Protein AF-A0A367FS42-F1 (afdb_monomer_lite)

Sequence (221 aa):
MSTSIGPDGSSAALGDHSDARVTAFGRQLIEVHGWLREELARVRAEVGAFLDGAGRTPAGSDGHGGSSAGPDGYGRNPNGFAARGGSSPGARELRAHCSAFCSAVTRHHTGEDGGAFVVLAERFPELRPTLELLKQDHRMVEDILRRLQELLDGLGAGGGADPAAEARRVLGELDGLAAILESHFVYEERRIVDALNALRVPSWDASTPAFLRREPVPPPA

Radius of gyration: 29.56 Å; chains: 1; bounding box: 80×45×119 Å

Organism: NCBI:txid509200

Structure (mmCIF, N/CA/C/O backbone):
data_AF-A0A367FS42-F1
#
_entry.id   AF-A0A367FS42-F1
#
loop_
_atom_site.group_PDB
_atom_site.id
_atom_site.type_symbol
_atom_site.label_atom_id
_atom_site.label_alt_id
_atom_site.label_comp_id
_atom_site.label_asym_id
_atom_site.label_entity_id
_atom_site.label_seq_id
_atom_site.pdbx_PDB_ins_code
_atom_site.Cartn_x
_atom_site.Cartn_y
_atom_site.Cartn_z
_atom_site.occupancy
_atom_site.B_iso_or_equiv
_atom_site.auth_seq_id
_atom_site.auth_comp_id
_atom_site.auth_asym_id
_atom_site.auth_atom_id
_atom_site.pdbx_PDB_model_num
ATOM 1 N N . MET A 1 1 ? -43.156 -33.694 62.176 1.00 41.56 1 MET A N 1
ATOM 2 C CA . MET A 1 1 ? -43.275 -34.525 60.962 1.00 41.56 1 MET A CA 1
ATOM 3 C C . MET A 1 1 ? -43.671 -33.548 59.857 1.00 41.56 1 MET A C 1
ATOM 5 O O . MET A 1 1 ? -44.835 -33.187 59.820 1.00 41.56 1 MET A O 1
ATOM 9 N N . SER A 1 2 ? -42.775 -32.869 59.129 1.00 40.66 2 SER A N 1
ATOM 10 C CA . SER A 1 2 ? -41.426 -33.223 58.619 1.00 40.66 2 SER A CA 1
ATOM 11 C C . SER A 1 2 ? -41.489 -34.294 57.521 1.00 40.66 2 SER A C 1
ATOM 13 O O . SER A 1 2 ? -42.092 -35.327 57.795 1.00 40.66 2 SER A O 1
ATOM 15 N N . THR A 1 3 ? -40.851 -34.163 56.345 1.00 37.88 3 THR A N 1
ATOM 16 C CA . THR A 1 3 ? -40.102 -33.033 55.702 1.00 37.88 3 THR A CA 1
ATOM 17 C C . THR A 1 3 ? -41.017 -32.279 54.697 1.00 37.88 3 THR A C 1
ATOM 19 O O . THR A 1 3 ? -42.222 -32.321 54.922 1.00 37.88 3 THR A O 1
ATOM 22 N N . SER A 1 4 ? -40.652 -31.513 53.648 1.00 43.31 4 SER A N 1
ATOM 23 C CA . SER A 1 4 ? -39.413 -31.034 52.961 1.00 43.31 4 SER A CA 1
ATOM 24 C C . SER A 1 4 ? -39.782 -29.701 52.224 1.00 43.31 4 SER A C 1
ATOM 26 O O . SER A 1 4 ? -40.968 -29.382 52.213 1.00 43.31 4 SER A O 1
ATOM 28 N N . ILE A 1 5 ? -38.981 -28.777 51.654 1.00 45.25 5 ILE A N 1
ATOM 29 C CA . ILE A 1 5 ? -37.656 -28.664 50.978 1.00 45.25 5 ILE A CA 1
ATOM 30 C C . ILE A 1 5 ? -37.531 -29.477 49.668 1.00 45.25 5 ILE A C 1
ATOM 32 O O . ILE A 1 5 ? -37.508 -30.699 49.734 1.00 45.25 5 ILE A O 1
ATOM 36 N N . GLY A 1 6 ? -37.399 -28.896 48.465 1.00 37.88 6 GLY A N 1
ATOM 37 C CA . GLY A 1 6 ? -37.345 -27.481 48.040 1.00 37.88 6 GLY A CA 1
ATOM 38 C C . GLY A 1 6 ? -37.448 -27.346 46.494 1.00 37.88 6 GLY A C 1
ATOM 39 O O . GLY A 1 6 ? -37.663 -28.368 45.843 1.00 37.88 6 GLY A O 1
ATOM 40 N N . PRO A 1 7 ? -37.351 -26.134 45.901 1.00 59.91 7 PRO A N 1
ATOM 41 C CA . PRO A 1 7 ? -37.613 -25.901 44.471 1.00 59.91 7 PRO A CA 1
ATOM 42 C C . PRO A 1 7 ? -36.359 -25.581 43.628 1.00 59.91 7 PRO A C 1
ATOM 44 O O . PRO A 1 7 ? -35.603 -24.688 43.988 1.00 59.91 7 PRO A O 1
ATOM 47 N N . ASP A 1 8 ? -36.215 -26.209 42.455 1.00 38.81 8 ASP A N 1
ATOM 48 C CA . ASP A 1 8 ? -35.209 -25.873 41.428 1.00 38.81 8 ASP A CA 1
ATOM 49 C C . ASP A 1 8 ? -35.696 -26.277 40.020 1.00 38.81 8 ASP A C 1
ATOM 51 O O . ASP A 1 8 ? -36.491 -27.209 39.888 1.00 38.81 8 ASP A O 1
ATOM 55 N N . GLY A 1 9 ? -35.223 -25.596 38.963 1.00 35.28 9 GLY A N 1
ATOM 56 C CA . GLY A 1 9 ? -35.552 -25.955 37.567 1.00 35.28 9 GLY A CA 1
ATOM 57 C C . GLY A 1 9 ? -35.662 -24.802 36.558 1.00 35.28 9 GLY A C 1
ATOM 58 O O . GLY A 1 9 ? -36.594 -24.785 35.756 1.00 35.28 9 GLY A O 1
ATOM 59 N N . SER A 1 10 ? -34.755 -23.819 36.589 1.00 38.84 10 SER A N 1
ATOM 60 C CA . SER A 1 10 ? -34.772 -22.698 35.631 1.00 38.84 10 SER A CA 1
ATOM 61 C C . SER A 1 10 ? -34.041 -23.016 34.320 1.00 38.84 10 SER A C 1
ATOM 63 O O . SER A 1 10 ? -32.969 -23.607 34.342 1.00 38.84 10 SER A O 1
ATOM 65 N N . SER A 1 11 ? -34.626 -22.549 33.211 1.00 41.66 11 SER A N 1
ATOM 66 C CA . SER A 1 11 ? -34.026 -22.211 31.907 1.00 41.66 11 SER A CA 1
ATOM 67 C C . SER A 1 11 ? -32.798 -22.987 31.397 1.00 41.66 11 SER A C 1
ATOM 69 O O . SER A 1 11 ? -31.673 -22.795 31.855 1.00 41.66 11 SER A O 1
ATOM 71 N N . ALA A 1 12 ? -32.988 -23.664 30.264 1.00 38.62 12 ALA A N 1
ATOM 72 C CA . ALA A 1 12 ? -31.960 -23.772 29.232 1.00 38.62 12 ALA A CA 1
ATOM 73 C C . ALA A 1 12 ? -32.594 -23.447 27.871 1.00 38.62 12 ALA A C 1
ATOM 75 O O . ALA A 1 12 ? -33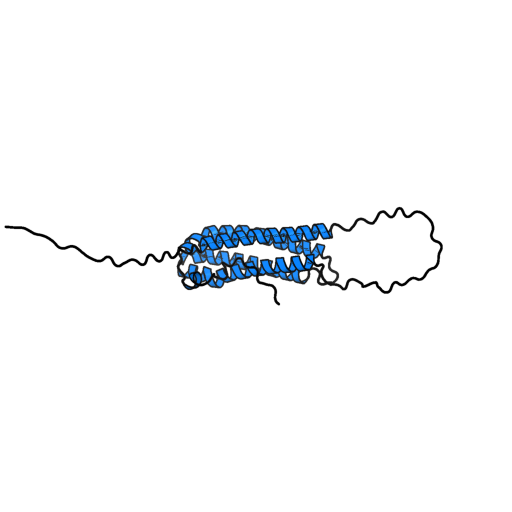.217 -24.301 27.240 1.00 38.62 12 ALA A O 1
ATOM 76 N N . ALA A 1 13 ? -32.470 -22.194 27.426 1.00 40.56 13 ALA A N 1
ATOM 77 C CA . ALA A 1 13 ? -32.737 -21.860 26.030 1.00 40.56 13 ALA A CA 1
ATOM 78 C C . ALA A 1 13 ? -31.727 -22.603 25.142 1.00 40.56 13 ALA A C 1
ATOM 80 O O . ALA A 1 13 ? -30.546 -22.683 25.486 1.00 40.56 13 ALA A O 1
ATOM 81 N N . LEU A 1 14 ? -32.180 -23.133 24.003 1.00 42.62 14 LEU A N 1
ATOM 82 C CA . LEU A 1 14 ? -31.283 -23.711 23.004 1.00 42.62 14 LEU A CA 1
ATOM 83 C C . LEU A 1 14 ? -30.370 -22.599 22.479 1.00 42.62 14 LEU A C 1
ATOM 85 O O . LEU A 1 14 ? -30.823 -21.708 21.764 1.00 42.62 14 LEU A O 1
ATOM 89 N N . GLY A 1 15 ? -29.099 -22.638 22.879 1.00 35.19 15 GLY A N 1
ATOM 90 C CA . GLY A 1 15 ? -28.087 -21.731 22.361 1.00 35.19 15 GLY A CA 1
ATOM 91 C C . GLY A 1 15 ? -27.906 -21.980 20.871 1.00 35.19 15 GLY A C 1
ATOM 92 O O . GLY A 1 15 ? -27.606 -23.105 20.468 1.00 35.19 15 GLY A O 1
ATOM 93 N N . ASP A 1 16 ? -28.085 -20.937 20.063 1.00 39.34 16 ASP A N 1
ATOM 94 C CA . ASP A 1 16 ? -27.718 -20.983 18.655 1.00 39.34 16 ASP A CA 1
ATOM 95 C C . ASP A 1 16 ? -26.192 -21.070 18.547 1.00 39.34 16 ASP A C 1
ATOM 97 O O . ASP A 1 16 ? -25.481 -20.067 18.562 1.00 39.34 16 ASP A O 1
ATOM 101 N N . HIS A 1 17 ? -25.682 -22.297 18.466 1.00 41.97 17 HIS A N 1
ATOM 102 C CA . HIS A 1 17 ? -24.305 -22.576 18.078 1.00 41.97 17 HIS A CA 1
ATOM 103 C C . HIS A 1 17 ? -24.156 -22.489 16.553 1.00 41.97 17 HIS A C 1
ATOM 105 O O . HIS A 1 17 ? -23.607 -23.387 15.911 1.00 41.97 17 HIS A O 1
ATOM 111 N N . SER A 1 18 ? -24.626 -21.381 15.973 1.00 45.66 18 SER A N 1
ATOM 112 C CA . SER A 1 18 ? -24.138 -20.922 14.684 1.00 45.66 18 SER A CA 1
ATOM 113 C C . SER A 1 18 ? -22.652 -20.607 14.864 1.00 45.66 18 SER A C 1
ATOM 115 O O . SER A 1 18 ? -22.263 -19.621 15.490 1.00 45.66 18 SER A O 1
ATOM 117 N N . ASP A 1 19 ? -21.805 -21.524 14.386 1.00 40.91 19 ASP A N 1
ATOM 118 C CA . ASP A 1 19 ? -20.343 -21.474 14.496 1.00 40.91 19 ASP A CA 1
ATOM 119 C C . ASP A 1 19 ? -19.774 -20.398 13.555 1.00 40.91 19 ASP A C 1
ATOM 121 O O . ASP A 1 19 ? -19.110 -20.659 12.545 1.00 40.91 19 ASP A O 1
ATOM 125 N N . ALA A 1 20 ? -20.119 -19.150 13.872 1.00 46.06 20 ALA A N 1
ATOM 126 C CA . ALA A 1 20 ? -19.604 -17.939 13.275 1.00 46.06 20 ALA A CA 1
ATOM 127 C C . ALA A 1 20 ? -18.125 -17.830 13.650 1.00 46.06 20 ALA A C 1
ATOM 129 O O . ALA A 1 20 ? -17.756 -17.181 14.633 1.00 46.06 20 ALA A O 1
ATOM 130 N N . ARG A 1 21 ? -17.292 -18.519 12.857 1.00 51.41 21 ARG A N 1
ATOM 131 C CA . ARG A 1 21 ? -15.828 -18.478 12.910 1.00 51.41 21 ARG A CA 1
ATOM 132 C C . ARG A 1 21 ? -15.400 -17.044 13.165 1.00 51.41 21 ARG A C 1
ATOM 134 O O . ARG A 1 21 ? -15.573 -16.199 12.294 1.00 51.41 21 ARG A O 1
ATOM 141 N N . VAL A 1 22 ? -14.860 -16.782 14.352 1.00 59.31 22 VAL A N 1
ATOM 142 C CA . VAL A 1 22 ? -14.463 -15.432 14.755 1.00 59.31 22 VAL A CA 1
ATOM 143 C C . VAL A 1 22 ? -13.498 -14.873 13.715 1.00 59.31 22 VAL A C 1
ATOM 145 O O . VAL A 1 22 ? -12.360 -15.343 13.607 1.00 59.31 22 VAL A O 1
ATOM 148 N N . THR A 1 23 ? -13.969 -13.895 12.938 1.00 66.69 23 THR A N 1
ATOM 149 C CA . THR A 1 23 ? -13.197 -13.295 11.854 1.00 66.69 23 THR A CA 1
ATOM 150 C C . THR A 1 23 ? -12.023 -12.539 12.455 1.00 66.69 23 THR A C 1
ATOM 152 O O . THR A 1 23 ? -12.147 -11.434 12.978 1.00 66.69 23 THR A O 1
ATOM 155 N N . ALA A 1 24 ? -10.860 -13.183 12.428 1.00 86.62 24 ALA A N 1
ATOM 156 C CA . ALA A 1 24 ? -9.612 -12.620 12.906 1.00 86.62 24 ALA A CA 1
ATOM 157 C C . ALA A 1 24 ? -9.093 -11.614 11.868 1.00 86.62 24 ALA A C 1
ATOM 159 O O . ALA A 1 24 ? -8.183 -11.925 11.098 1.00 86.62 24 ALA A O 1
ATOM 160 N N . PHE A 1 25 ? -9.704 -10.426 11.812 1.00 93.06 25 PHE A N 1
ATOM 161 C CA . PHE A 1 25 ? -9.353 -9.376 10.850 1.00 93.06 25 PHE A CA 1
ATOM 162 C C . PHE A 1 25 ? -7.863 -9.002 10.920 1.00 93.06 25 PHE A C 1
ATOM 164 O O . PHE A 1 25 ? -7.243 -8.772 9.888 1.00 93.06 25 PHE A O 1
ATOM 171 N N . GLY A 1 26 ? -7.246 -9.052 12.107 1.00 93.94 26 GLY A N 1
ATOM 172 C CA . GLY A 1 26 ? -5.804 -8.850 12.269 1.00 93.94 26 GLY A CA 1
ATOM 173 C C . GLY A 1 26 ? -4.948 -9.984 11.684 1.00 93.94 26 GLY A C 1
ATOM 174 O O . GLY A 1 26 ? -3.834 -9.740 11.235 1.00 93.94 26 GLY A O 1
ATOM 175 N N . ARG A 1 27 ? -5.457 -11.222 11.608 1.00 93.94 27 ARG A N 1
ATOM 176 C CA . ARG A 1 27 ? -4.784 -12.295 10.849 1.00 93.94 27 ARG A CA 1
ATOM 177 C C . ARG A 1 27 ? -4.884 -12.052 9.343 1.00 93.94 27 ARG A C 1
ATOM 179 O O . ARG A 1 27 ? -3.901 -12.236 8.637 1.00 93.94 27 ARG A O 1
ATOM 186 N N . GLN A 1 28 ? -6.046 -11.604 8.869 1.00 95.06 28 GLN A N 1
ATOM 187 C CA . GLN A 1 28 ? -6.243 -11.267 7.456 1.00 95.06 28 GLN A CA 1
ATOM 188 C C . GLN A 1 28 ? -5.368 -10.075 7.027 1.00 95.06 28 GLN A C 1
ATOM 190 O O . GLN A 1 28 ? -4.880 -10.075 5.901 1.00 95.06 28 GLN A O 1
ATOM 195 N N . LEU A 1 29 ? -5.106 -9.123 7.931 1.00 97.81 29 LEU A N 1
ATOM 196 C CA . LEU A 1 29 ? -4.141 -8.035 7.736 1.00 97.81 29 LEU A CA 1
ATOM 197 C C . LEU A 1 29 ? -2.720 -8.581 7.495 1.00 97.81 29 LEU A C 1
ATOM 199 O O . LEU A 1 29 ? -2.130 -8.314 6.453 1.00 97.81 29 LEU A O 1
ATOM 203 N N . ILE A 1 30 ? -2.216 -9.444 8.390 1.00 97.88 30 ILE A N 1
ATOM 204 C CA . ILE A 1 30 ? -0.909 -10.118 8.231 1.00 97.88 30 ILE A CA 1
ATOM 205 C C . ILE A 1 30 ? -0.834 -10.885 6.896 1.00 97.88 30 ILE A C 1
ATOM 207 O O . ILE A 1 30 ? 0.188 -10.854 6.211 1.00 97.88 30 ILE A O 1
ATOM 211 N N . GLU A 1 31 ? -1.920 -11.551 6.487 1.00 96.75 31 GLU A N 1
ATOM 212 C CA . GLU A 1 31 ? -1.999 -12.242 5.193 1.00 96.75 31 GLU A CA 1
ATOM 213 C C . GLU A 1 31 ? -1.931 -11.290 3.979 1.00 96.75 31 GLU A C 1
ATOM 215 O O . GLU A 1 31 ? -1.398 -11.680 2.937 1.00 96.75 31 GLU A O 1
ATOM 220 N N . VAL A 1 32 ? -2.446 -10.057 4.085 1.00 97.56 32 VAL A N 1
ATOM 221 C CA . VAL A 1 32 ? -2.307 -9.019 3.045 1.00 97.56 32 VAL A CA 1
ATOM 222 C C . VAL A 1 32 ? -0.892 -8.447 3.032 1.00 97.56 32 VAL A C 1
ATOM 224 O O . VAL A 1 32 ? -0.298 -8.366 1.959 1.00 97.56 32 VAL A O 1
ATOM 227 N N . HIS A 1 33 ? -0.308 -8.133 4.191 1.00 98.56 33 HIS A N 1
ATOM 228 C CA . HIS A 1 33 ? 1.063 -7.617 4.269 1.00 98.56 33 HIS A CA 1
ATOM 229 C C . HIS A 1 33 ? 2.082 -8.635 3.746 1.00 98.56 33 HIS A C 1
ATOM 231 O O . HIS A 1 33 ? 3.027 -8.274 3.048 1.00 98.56 33 HIS A O 1
ATOM 237 N N . GLY A 1 34 ? 1.898 -9.922 4.061 1.00 98.25 34 GLY A N 1
ATOM 238 C CA . GLY A 1 34 ? 2.715 -11.011 3.521 1.00 98.25 34 GLY A CA 1
ATOM 239 C C . GLY A 1 34 ? 2.659 -11.068 1.993 1.00 98.25 34 GLY A C 1
ATOM 240 O O . GLY A 1 34 ? 3.701 -11.100 1.342 1.00 98.25 34 GLY A O 1
ATOM 241 N N . TRP A 1 35 ? 1.456 -10.981 1.415 1.00 97.56 35 TRP A N 1
ATOM 242 C CA . TRP A 1 35 ? 1.277 -10.904 -0.037 1.00 97.56 35 TRP A CA 1
ATOM 243 C C . TRP A 1 35 ? 1.939 -9.651 -0.637 1.00 97.56 35 TRP A C 1
ATOM 245 O O . TRP A 1 35 ? 2.712 -9.777 -1.582 1.00 97.56 35 TRP A O 1
ATOM 255 N N . LEU A 1 36 ? 1.737 -8.460 -0.063 1.00 98.06 36 LEU A N 1
ATOM 256 C CA . LEU A 1 36 ? 2.335 -7.216 -0.570 1.00 98.06 36 LEU A CA 1
ATOM 257 C C . LEU A 1 36 ? 3.870 -7.212 -0.521 1.00 98.06 36 LEU A C 1
ATOM 259 O O . LEU A 1 36 ? 4.502 -6.701 -1.447 1.00 98.06 36 LEU A O 1
ATOM 263 N N . ARG A 1 37 ? 4.478 -7.820 0.508 1.00 98.25 37 ARG A N 1
ATOM 264 C CA . ARG A 1 37 ? 5.933 -8.054 0.567 1.00 98.25 37 ARG A CA 1
ATOM 265 C C . ARG A 1 37 ? 6.410 -8.929 -0.597 1.00 98.25 37 ARG A C 1
ATOM 267 O O . ARG A 1 37 ? 7.433 -8.619 -1.207 1.00 98.25 37 ARG A O 1
ATOM 274 N N . GLU A 1 38 ? 5.678 -9.997 -0.926 1.00 97.31 38 GLU A N 1
ATOM 275 C CA . GLU A 1 38 ? 6.015 -10.857 -2.066 1.00 97.31 38 GLU A CA 1
ATOM 276 C C . GLU A 1 38 ? 5.842 -10.154 -3.420 1.00 97.31 38 GLU A C 1
ATOM 278 O O . GLU A 1 38 ? 6.735 -10.255 -4.262 1.00 97.31 38 GLU A O 1
ATOM 283 N N . GLU A 1 39 ? 4.741 -9.429 -3.645 1.00 97.06 39 GLU A N 1
ATOM 284 C CA . GLU A 1 39 ? 4.516 -8.728 -4.919 1.00 97.06 39 GLU A CA 1
ATOM 285 C C . GLU A 1 39 ? 5.571 -7.640 -5.145 1.00 97.06 39 GLU A C 1
ATOM 287 O O . GLU A 1 39 ? 6.123 -7.536 -6.239 1.00 97.06 39 GLU A O 1
ATOM 292 N N . LEU A 1 40 ? 5.941 -6.883 -4.104 1.00 97.88 40 LEU A N 1
ATOM 293 C CA . LEU A 1 40 ? 7.022 -5.899 -4.190 1.00 97.88 40 LEU A CA 1
ATOM 294 C C . LEU A 1 40 ? 8.372 -6.556 -4.523 1.00 97.88 40 LEU A C 1
ATOM 296 O O . LEU A 1 40 ? 9.158 -6.003 -5.294 1.00 97.88 40 LEU A O 1
ATOM 300 N N . ALA A 1 41 ? 8.645 -7.747 -3.984 1.00 96.75 41 ALA A N 1
ATOM 301 C CA . ALA A 1 41 ? 9.833 -8.516 -4.345 1.00 96.75 41 ALA A CA 1
ATOM 302 C C . ALA A 1 41 ? 9.789 -9.006 -5.806 1.00 96.75 41 ALA A C 1
ATOM 304 O O . ALA A 1 41 ? 10.810 -8.931 -6.494 1.00 96.75 41 ALA A O 1
ATOM 305 N N . ARG A 1 42 ? 8.621 -9.445 -6.304 1.00 95.88 42 ARG A N 1
ATOM 306 C CA . ARG A 1 42 ? 8.421 -9.848 -7.709 1.00 95.88 42 ARG A CA 1
ATOM 307 C C . ARG A 1 42 ? 8.610 -8.670 -8.670 1.00 95.88 42 ARG A C 1
ATOM 309 O O . ARG A 1 42 ? 9.463 -8.753 -9.550 1.00 95.88 42 ARG A O 1
ATOM 316 N N . VAL A 1 43 ? 7.942 -7.539 -8.435 1.00 96.06 43 VAL A N 1
ATOM 317 C CA . VAL A 1 43 ? 8.088 -6.321 -9.255 1.00 96.06 43 VAL A CA 1
ATOM 318 C C . VAL A 1 43 ? 9.543 -5.824 -9.269 1.00 96.06 43 VAL A C 1
ATOM 320 O O . VAL A 1 43 ? 10.077 -5.527 -10.337 1.00 96.06 43 VAL A O 1
ATOM 323 N N . ARG A 1 44 ? 10.242 -5.796 -8.122 1.00 97.38 44 ARG A N 1
ATOM 324 C CA . ARG A 1 44 ? 11.672 -5.418 -8.068 1.00 97.38 44 ARG A CA 1
ATOM 325 C C . ARG A 1 44 ? 12.563 -6.367 -8.876 1.00 97.38 44 ARG A C 1
ATOM 327 O O . ARG A 1 44 ? 13.461 -5.901 -9.579 1.00 97.38 44 ARG A O 1
ATOM 334 N N . ALA A 1 45 ? 12.302 -7.675 -8.827 1.00 94.62 45 ALA A 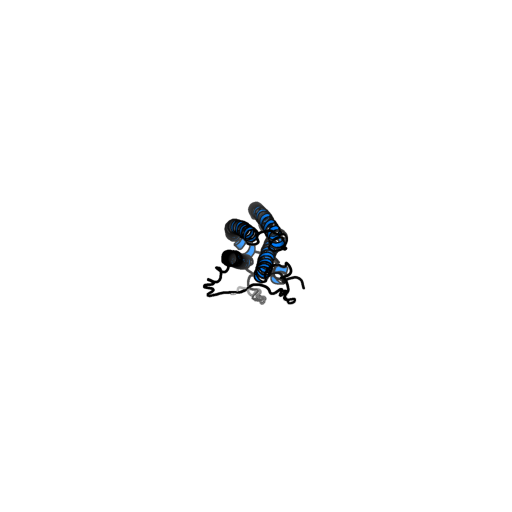N 1
ATOM 335 C CA . ALA A 1 45 ? 13.025 -8.659 -9.632 1.00 94.62 45 ALA A CA 1
ATOM 336 C C . ALA A 1 45 ? 12.764 -8.489 -11.142 1.00 94.62 45 ALA A C 1
ATOM 338 O O . ALA A 1 45 ? 13.693 -8.624 -11.938 1.00 94.62 45 ALA A O 1
ATOM 339 N N . GLU A 1 46 ? 11.542 -8.133 -11.544 1.00 93.25 46 GLU A N 1
ATOM 340 C CA . GLU A 1 46 ? 11.190 -7.854 -12.943 1.00 93.25 46 GLU A CA 1
ATOM 341 C C . GLU A 1 46 ? 11.865 -6.580 -13.479 1.00 93.25 46 GLU A C 1
ATOM 343 O O . GLU A 1 46 ? 12.388 -6.597 -14.596 1.00 93.25 46 GLU A O 1
ATOM 348 N N . VAL A 1 47 ? 11.955 -5.504 -12.681 1.00 94.00 47 VAL A N 1
ATOM 349 C CA . VAL A 1 47 ? 12.757 -4.317 -13.045 1.00 94.00 47 VAL A CA 1
ATOM 350 C C . VAL A 1 47 ? 14.238 -4.688 -13.196 1.00 94.00 47 VAL A C 1
ATOM 352 O O . VAL A 1 47 ? 14.882 -4.264 -14.157 1.00 94.00 47 VAL A O 1
ATOM 355 N N . GLY A 1 48 ? 14.778 -5.516 -12.295 1.00 94.06 48 GLY A N 1
ATOM 356 C CA . GLY A 1 48 ? 16.145 -6.039 -12.394 1.00 94.06 48 GLY A CA 1
ATOM 357 C C . GLY A 1 48 ? 16.382 -6.834 -13.683 1.00 94.06 48 GLY A C 1
ATOM 358 O O . GLY A 1 48 ? 17.316 -6.541 -14.427 1.00 94.06 48 GLY A O 1
ATOM 359 N N . ALA A 1 49 ? 15.490 -7.771 -14.012 1.00 90.88 49 ALA A N 1
ATOM 360 C CA . ALA A 1 49 ? 15.565 -8.561 -15.241 1.00 90.88 49 ALA A CA 1
ATOM 361 C C . ALA A 1 49 ? 15.437 -7.700 -16.514 1.00 90.88 49 ALA A C 1
ATOM 363 O O . ALA A 1 49 ? 16.117 -7.959 -17.511 1.00 90.88 49 ALA A O 1
ATOM 364 N N . PHE A 1 50 ? 14.615 -6.645 -16.486 1.00 89.06 50 PHE A N 1
ATOM 365 C CA . PHE A 1 50 ? 14.529 -5.667 -17.572 1.00 89.06 50 PHE A CA 1
ATOM 366 C C . PHE A 1 50 ? 15.852 -4.905 -17.762 1.00 89.06 50 PHE A C 1
ATOM 368 O O . PHE A 1 50 ? 16.302 -4.726 -18.896 1.00 89.06 50 PHE A O 1
ATOM 375 N N . LEU A 1 51 ? 16.513 -4.508 -16.669 1.00 90.56 51 LEU A N 1
ATOM 376 C CA . LEU A 1 51 ? 17.825 -3.853 -16.701 1.00 90.56 51 LEU A CA 1
ATOM 377 C C . LEU A 1 51 ? 18.938 -4.785 -17.207 1.00 90.56 51 LEU A C 1
ATOM 379 O O . LEU A 1 51 ? 19.733 -4.365 -18.048 1.00 90.56 51 LEU A O 1
ATOM 383 N N . ASP A 1 52 ? 18.957 -6.048 -16.777 1.00 89.00 52 ASP A N 1
ATOM 384 C CA . ASP A 1 52 ? 19.895 -7.074 -17.264 1.00 89.00 52 ASP A CA 1
ATOM 385 C C . ASP A 1 52 ? 19.677 -7.427 -18.745 1.00 89.00 52 ASP A C 1
ATOM 387 O O . ASP A 1 52 ? 20.623 -7.795 -19.449 1.00 89.00 52 ASP A O 1
ATOM 391 N N . GLY A 1 53 ? 18.437 -7.321 -19.231 1.00 84.12 53 GLY A N 1
ATOM 392 C CA . GLY A 1 53 ? 18.100 -7.430 -20.649 1.00 84.12 53 GLY A CA 1
ATOM 393 C C . GLY A 1 53 ? 18.576 -6.215 -21.448 1.00 84.12 53 GLY A C 1
ATOM 394 O O . GLY A 1 53 ? 19.221 -6.373 -22.482 1.00 84.12 53 GLY A O 1
ATOM 395 N N . ALA A 1 54 ? 18.322 -5.002 -20.950 1.00 71.75 54 ALA A N 1
ATOM 396 C CA . ALA A 1 54 ? 18.728 -3.753 -21.597 1.00 71.75 54 ALA A CA 1
ATOM 397 C C . ALA A 1 54 ? 20.256 -3.553 -21.621 1.00 71.75 54 ALA A C 1
ATOM 399 O O . ALA A 1 54 ? 20.792 -3.022 -22.592 1.00 71.75 54 ALA A O 1
ATOM 400 N N . GLY A 1 55 ? 20.970 -4.016 -20.590 1.00 55.75 55 GLY A N 1
ATOM 401 C CA . GLY A 1 55 ? 22.436 -4.038 -20.549 1.00 55.75 55 GLY A CA 1
ATOM 402 C C . GLY A 1 55 ? 23.073 -5.092 -21.463 1.00 55.75 55 GLY A C 1
ATOM 403 O O . GLY A 1 55 ? 24.281 -5.053 -21.694 1.00 55.75 55 GLY A O 1
ATOM 404 N N . ARG A 1 56 ? 22.280 -6.026 -22.004 1.00 58.94 56 ARG A N 1
ATOM 405 C CA . ARG A 1 56 ? 22.732 -7.120 -22.871 1.00 58.94 56 ARG A CA 1
ATOM 406 C C . ARG A 1 56 ? 22.455 -6.810 -24.338 1.00 58.94 56 ARG A C 1
ATOM 408 O O . ARG A 1 56 ? 21.742 -7.542 -25.026 1.00 58.94 56 ARG A O 1
ATOM 415 N N . THR A 1 57 ? 23.066 -5.733 -24.829 1.00 45.94 57 THR A N 1
ATOM 416 C CA . THR A 1 57 ? 23.208 -5.484 -26.269 1.00 45.94 57 THR A CA 1
ATOM 417 C C . THR A 1 57 ? 23.723 -6.760 -26.943 1.00 45.94 57 THR A C 1
ATOM 419 O O . THR A 1 57 ? 24.679 -7.354 -26.432 1.00 45.94 57 THR A O 1
ATOM 422 N N . PRO A 1 58 ? 23.149 -7.211 -28.075 1.00 41.69 58 PRO A N 1
ATOM 423 C CA . PRO A 1 58 ? 23.741 -8.312 -28.818 1.00 41.69 58 PRO A CA 1
ATOM 424 C C . PRO A 1 58 ? 25.152 -7.897 -29.239 1.00 41.69 58 PRO A C 1
ATOM 426 O O . PRO A 1 58 ? 25.323 -6.916 -29.967 1.00 41.69 58 PRO A O 1
ATOM 429 N N . ALA A 1 59 ? 26.161 -8.625 -28.752 1.00 43.22 59 ALA A N 1
ATOM 430 C CA . ALA A 1 59 ? 27.526 -8.473 -29.233 1.00 43.22 59 ALA A CA 1
ATOM 431 C C . ALA A 1 59 ? 27.513 -8.631 -30.760 1.00 43.22 59 ALA A C 1
ATOM 433 O O . ALA A 1 59 ? 26.810 -9.499 -31.288 1.00 43.22 59 ALA A O 1
ATOM 434 N N . GLY A 1 60 ? 28.221 -7.741 -31.461 1.00 40.19 60 GLY A N 1
ATOM 435 C CA . GLY A 1 60 ? 28.182 -7.691 -32.920 1.00 40.19 60 GLY A CA 1
ATOM 436 C C . GLY A 1 60 ? 28.522 -9.054 -33.515 1.00 40.19 60 GLY A C 1
ATOM 437 O O . GLY A 1 60 ? 29.435 -9.721 -33.041 1.00 40.19 60 GLY A O 1
ATOM 438 N N . SER A 1 61 ? 27.792 -9.479 -34.547 1.00 44.25 61 SER A N 1
ATOM 439 C CA . SER A 1 61 ? 28.125 -10.715 -35.254 1.00 44.25 61 SER A CA 1
ATOM 440 C C . SER A 1 61 ? 29.538 -10.596 -35.824 1.00 44.25 61 SER A C 1
ATOM 442 O O . SER A 1 61 ? 29.758 -9.746 -36.691 1.00 44.25 61 SER A O 1
ATOM 444 N N . ASP A 1 62 ? 30.460 -11.437 -35.347 1.00 40.00 62 ASP A N 1
ATOM 445 C CA . ASP A 1 62 ? 31.873 -11.465 -35.741 1.00 40.00 62 ASP A CA 1
ATOM 446 C C . ASP A 1 62 ? 32.030 -11.810 -37.229 1.00 40.00 62 ASP A C 1
ATOM 448 O O . ASP A 1 62 ? 32.247 -12.954 -37.637 1.00 40.00 62 ASP A O 1
ATOM 452 N N . GLY A 1 63 ? 31.882 -10.783 -38.062 1.00 38.69 63 GLY A N 1
ATOM 453 C CA . GLY A 1 63 ? 31.894 -10.872 -39.511 1.00 38.69 63 GLY A CA 1
ATOM 454 C C . GLY A 1 63 ? 33.295 -11.110 -40.053 1.00 38.69 63 GLY A C 1
ATOM 455 O O . GLY A 1 63 ? 33.907 -10.195 -40.599 1.00 38.69 63 GLY A O 1
ATOM 456 N N . HIS A 1 64 ? 33.776 -12.353 -39.977 1.00 37.69 64 HIS A N 1
ATOM 457 C CA . HIS A 1 64 ? 34.918 -12.841 -40.758 1.00 37.69 64 HIS A CA 1
ATOM 458 C C . HIS A 1 64 ? 34.542 -12.944 -42.254 1.00 37.69 64 HIS A C 1
ATOM 460 O O . HIS A 1 64 ? 34.463 -14.017 -42.850 1.00 37.69 64 HIS A O 1
ATOM 466 N N . GLY A 1 65 ? 34.247 -11.788 -42.855 1.00 36.34 65 GLY A N 1
ATOM 467 C CA . GLY A 1 65 ? 33.810 -11.633 -44.237 1.00 36.34 65 GLY A CA 1
ATOM 468 C C . GLY A 1 65 ? 34.968 -11.783 -45.216 1.00 36.34 65 GLY A C 1
ATOM 469 O O . GLY A 1 65 ? 35.680 -10.823 -45.506 1.00 36.34 65 GLY A O 1
ATOM 470 N N . GLY A 1 66 ? 35.151 -12.993 -45.740 1.00 35.22 66 GLY A N 1
ATOM 471 C CA . GLY A 1 66 ? 36.124 -13.263 -46.791 1.00 35.22 66 GLY A CA 1
ATOM 472 C C . GLY A 1 66 ? 35.676 -12.765 -48.171 1.00 35.22 66 GLY A C 1
ATOM 473 O O . GLY A 1 66 ? 34.614 -13.141 -48.651 1.00 35.22 66 GLY A O 1
ATOM 474 N N . SER A 1 67 ? 36.574 -12.033 -48.835 1.00 39.28 67 SER A N 1
ATOM 475 C CA . SER A 1 67 ? 36.622 -11.758 -50.283 1.00 39.28 67 SER A CA 1
ATOM 476 C C . SER A 1 67 ? 35.588 -10.808 -50.921 1.00 39.28 67 SER A C 1
ATOM 478 O O . SER A 1 67 ? 34.416 -11.119 -51.083 1.00 39.28 67 SER A O 1
ATOM 480 N N . SER A 1 68 ? 36.134 -9.715 -51.474 1.00 40.44 68 SER A N 1
ATOM 481 C CA . SER A 1 68 ? 35.781 -9.095 -52.768 1.00 40.44 68 SER A CA 1
ATOM 482 C C . SER A 1 68 ? 34.311 -8.771 -53.098 1.00 40.44 68 SER A C 1
ATOM 484 O O . SER A 1 68 ? 33.560 -9.632 -53.552 1.00 40.44 68 SER A O 1
ATOM 486 N N . ALA A 1 69 ? 33.990 -7.474 -53.110 1.00 37.12 69 ALA A N 1
ATOM 487 C CA . ALA A 1 69 ? 32.910 -6.909 -53.919 1.00 37.12 69 ALA A CA 1
ATOM 488 C C . ALA A 1 69 ? 33.479 -5.880 -54.915 1.00 37.12 69 ALA A C 1
ATOM 490 O O . ALA A 1 69 ? 34.324 -5.061 -54.550 1.00 37.12 69 ALA A O 1
ATOM 491 N N . GLY A 1 70 ? 33.015 -5.931 -56.168 1.00 34.91 70 GLY A N 1
ATOM 492 C CA . GLY A 1 70 ? 33.113 -4.804 -57.102 1.00 34.91 70 GLY A CA 1
ATOM 493 C C . GLY A 1 70 ? 32.036 -3.746 -56.805 1.00 34.91 70 GLY A C 1
ATOM 494 O O . GLY A 1 70 ? 31.168 -3.990 -55.964 1.00 34.91 70 GLY A O 1
ATOM 495 N N . PRO A 1 71 ? 32.089 -2.571 -57.453 1.00 45.56 71 PRO A N 1
ATOM 496 C CA . PRO A 1 71 ? 31.171 -1.469 -57.174 1.00 45.56 71 PRO A CA 1
ATOM 497 C C . PRO A 1 71 ? 29.806 -1.610 -57.881 1.00 45.56 71 PRO A C 1
ATOM 499 O O . PRO A 1 71 ? 29.604 -2.491 -58.712 1.00 45.56 71 PRO A O 1
ATOM 502 N N . ASP A 1 72 ? 28.923 -0.658 -57.561 1.00 39.34 72 ASP A N 1
ATOM 503 C CA . ASP A 1 72 ? 27.672 -0.293 -58.246 1.00 39.34 72 ASP A CA 1
ATOM 504 C C . ASP A 1 72 ? 26.459 -1.242 -58.101 1.00 39.34 72 ASP A C 1
ATOM 506 O O . ASP A 1 72 ? 26.406 -2.345 -58.638 1.00 39.34 72 ASP A O 1
ATOM 510 N N . GLY A 1 73 ? 25.404 -0.765 -57.418 1.00 35.47 73 GLY A N 1
ATOM 511 C CA . GLY A 1 73 ? 24.136 -1.498 -57.270 1.00 35.47 73 GLY A CA 1
ATOM 512 C C . GLY A 1 73 ? 23.122 -0.840 -56.325 1.00 35.47 73 GLY A C 1
ATOM 513 O O . GLY A 1 73 ? 23.031 -1.190 -55.1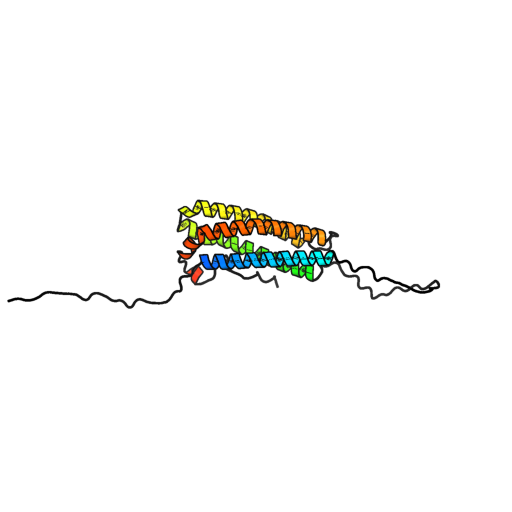51 1.00 35.47 73 GLY A O 1
ATOM 514 N N . TYR A 1 74 ? 22.332 0.119 -56.819 1.00 43.00 74 TYR A N 1
ATOM 515 C CA . TYR A 1 74 ? 21.327 0.837 -56.015 1.00 43.00 74 TYR A CA 1
ATOM 516 C C . TYR A 1 74 ? 20.111 -0.063 -55.695 1.00 43.00 74 TYR A C 1
ATOM 518 O O . TYR A 1 74 ? 19.288 -0.330 -56.569 1.00 43.00 74 TYR A O 1
ATOM 526 N N . GLY A 1 75 ? 19.974 -0.523 -54.444 1.00 35.56 75 GLY A N 1
ATOM 527 C CA . GLY A 1 75 ? 18.954 -1.505 -54.033 1.00 35.56 75 GLY A CA 1
ATOM 528 C C . GLY A 1 75 ? 18.096 -1.078 -52.835 1.00 35.56 75 GLY A C 1
ATOM 529 O O . GLY A 1 75 ? 18.298 -1.557 -51.721 1.00 35.56 75 GLY A O 1
ATOM 530 N N . ARG A 1 76 ? 17.104 -0.200 -53.041 1.00 46.03 76 ARG A N 1
ATOM 531 C CA . ARG A 1 76 ? 16.134 0.175 -51.989 1.00 46.03 76 ARG A CA 1
ATOM 532 C C . ARG A 1 76 ? 15.115 -0.953 -51.770 1.00 46.03 76 ARG A C 1
ATOM 534 O O . ARG A 1 76 ? 14.201 -1.109 -52.573 1.00 46.03 76 ARG A O 1
ATOM 541 N N . ASN A 1 77 ? 15.214 -1.678 -50.656 1.00 41.62 77 ASN A N 1
ATOM 542 C CA . ASN A 1 77 ? 14.182 -2.629 -50.225 1.00 41.62 77 ASN A CA 1
ATOM 543 C C . ASN A 1 77 ? 12.966 -1.876 -49.624 1.00 41.62 77 ASN A C 1
ATOM 545 O O . ASN A 1 77 ? 13.149 -1.148 -48.646 1.00 41.62 77 ASN A O 1
ATOM 549 N N . PRO A 1 78 ? 11.740 -2.019 -50.168 1.00 40.88 78 PRO A N 1
ATOM 550 C CA . PRO A 1 78 ? 10.560 -1.299 -49.680 1.00 40.88 78 PRO A CA 1
ATOM 551 C C . PRO A 1 78 ? 9.917 -1.905 -48.421 1.00 40.88 78 PRO A C 1
ATOM 553 O O . PRO A 1 78 ? 9.132 -1.221 -47.773 1.00 40.88 78 PRO A O 1
ATOM 556 N N . ASN A 1 79 ? 10.252 -3.142 -48.031 1.00 39.00 79 ASN A N 1
ATOM 557 C CA . ASN A 1 79 ? 9.617 -3.830 -46.893 1.00 39.00 79 ASN A CA 1
ATOM 558 C C . ASN A 1 79 ? 10.276 -3.525 -45.532 1.00 39.00 79 ASN A C 1
ATOM 560 O O . ASN A 1 79 ? 10.089 -4.256 -44.560 1.00 39.00 79 ASN A O 1
ATOM 564 N N . GLY A 1 80 ? 11.024 -2.423 -45.442 1.00 35.47 80 GLY A N 1
ATOM 565 C CA . GLY A 1 80 ? 11.530 -1.882 -44.183 1.00 35.47 80 GLY A CA 1
ATOM 566 C C . GLY A 1 80 ? 10.421 -1.237 -43.350 1.00 35.47 80 GLY A C 1
ATOM 567 O O . GLY A 1 80 ? 10.362 -0.012 -43.252 1.00 35.47 80 GLY A O 1
ATOM 568 N N . PHE A 1 81 ? 9.559 -2.046 -42.726 1.00 37.84 81 PHE A N 1
ATOM 569 C CA . PHE A 1 81 ? 8.670 -1.577 -41.661 1.00 37.84 81 PHE A CA 1
ATOM 570 C C . PHE A 1 81 ? 9.517 -1.142 -40.458 1.00 37.84 81 PHE A C 1
ATOM 572 O O . PHE A 1 81 ? 9.864 -1.944 -39.593 1.00 37.84 81 PHE A O 1
ATOM 579 N N . ALA A 1 82 ? 9.863 0.145 -40.418 1.00 42.38 82 ALA A N 1
ATOM 580 C CA . ALA A 1 82 ? 10.497 0.755 -39.260 1.00 42.38 82 ALA A CA 1
ATOM 581 C C . ALA A 1 82 ? 9.625 0.515 -38.018 1.00 42.38 82 ALA A C 1
ATOM 583 O O . ALA A 1 82 ? 8.417 0.772 -38.042 1.00 42.38 82 ALA A O 1
ATOM 584 N N . ALA A 1 83 ? 10.237 0.021 -36.940 1.00 42.66 83 ALA A N 1
ATOM 585 C CA . ALA A 1 83 ? 9.550 -0.210 -35.678 1.00 42.66 83 ALA A CA 1
ATOM 586 C C . ALA A 1 83 ? 8.995 1.125 -35.155 1.00 42.66 83 ALA A C 1
ATOM 588 O O . ALA A 1 83 ? 9.741 1.997 -34.708 1.00 42.66 83 ALA A O 1
ATOM 589 N N . ARG A 1 84 ? 7.674 1.307 -35.267 1.00 40.25 84 ARG A N 1
ATOM 590 C CA . ARG A 1 84 ? 6.982 2.516 -34.804 1.00 40.25 84 ARG A CA 1
ATOM 591 C C . ARG A 1 84 ? 7.154 2.611 -33.287 1.00 40.25 84 ARG A C 1
ATOM 593 O O . ARG A 1 84 ? 6.976 1.610 -32.599 1.00 40.25 84 ARG A O 1
ATOM 600 N N . GLY A 1 85 ? 7.502 3.798 -32.790 1.00 46.19 85 GLY A N 1
ATOM 601 C CA . GLY A 1 85 ? 7.884 4.017 -31.393 1.00 46.19 85 GLY A CA 1
ATOM 602 C C . GLY A 1 85 ? 6.764 3.711 -30.400 1.00 46.19 85 GLY A C 1
ATOM 603 O O . GLY A 1 85 ? 5.947 4.573 -30.097 1.00 46.19 85 GLY A O 1
ATOM 604 N N . GLY A 1 86 ? 6.754 2.488 -29.879 1.00 50.62 86 GLY A N 1
ATOM 605 C CA . GLY A 1 86 ? 5.959 2.069 -28.733 1.00 50.62 86 GLY A CA 1
ATOM 606 C C . GLY A 1 86 ? 6.803 1.189 -27.817 1.00 50.62 86 GLY A C 1
ATOM 607 O O . GLY A 1 86 ? 7.663 0.447 -28.292 1.00 50.62 86 GLY A O 1
ATOM 608 N N . SER A 1 87 ? 6.564 1.274 -26.506 1.00 59.81 87 SER A N 1
ATOM 609 C CA . SER A 1 87 ? 7.273 0.479 -25.491 1.00 59.81 87 SER A CA 1
ATOM 610 C C . SER A 1 87 ? 7.323 -1.018 -25.849 1.00 59.81 87 SER A C 1
ATOM 612 O O . SER A 1 87 ? 6.305 -1.596 -26.247 1.00 59.81 87 SER A O 1
ATOM 614 N N . SER A 1 88 ? 8.494 -1.643 -25.662 1.00 69.56 88 SER A N 1
ATOM 615 C CA . SER A 1 88 ? 8.717 -3.098 -25.787 1.00 69.56 88 SER A CA 1
ATOM 616 C C . SER A 1 88 ? 7.660 -3.902 -25.005 1.00 69.56 88 SER A C 1
ATOM 618 O O . SER A 1 88 ? 7.230 -3.406 -23.963 1.00 69.56 88 SER A O 1
ATOM 620 N N . PRO A 1 89 ? 7.238 -5.113 -25.438 1.00 70.62 89 PRO A N 1
ATOM 621 C CA . PRO A 1 89 ? 6.261 -5.933 -24.708 1.00 70.62 89 PRO A CA 1
ATOM 622 C C . PRO A 1 89 ? 6.549 -6.033 -23.204 1.00 70.62 89 PRO A C 1
ATOM 624 O O . PRO A 1 89 ? 5.748 -5.540 -22.412 1.00 70.62 89 PRO A O 1
ATOM 627 N N . GLY A 1 90 ? 7.762 -6.458 -22.831 1.00 79.25 90 GLY A N 1
ATOM 628 C CA . GLY A 1 90 ? 8.189 -6.542 -21.430 1.00 79.25 90 GLY A CA 1
ATOM 629 C C . GLY A 1 90 ? 8.179 -5.206 -20.673 1.00 79.25 90 GLY A C 1
ATOM 630 O O . GLY A 1 90 ? 7.942 -5.192 -19.473 1.00 79.25 90 GLY A O 1
ATOM 631 N N . ALA A 1 91 ? 8.354 -4.063 -21.352 1.00 82.62 91 ALA A N 1
ATOM 632 C CA . ALA A 1 91 ? 8.219 -2.746 -20.718 1.00 82.62 91 ALA A CA 1
ATOM 633 C C . ALA A 1 91 ? 6.749 -2.380 -20.437 1.00 82.62 91 ALA A C 1
ATOM 635 O O . ALA A 1 91 ? 6.462 -1.681 -19.470 1.00 82.62 91 ALA A O 1
ATOM 636 N N . ARG A 1 92 ? 5.804 -2.852 -21.265 1.00 85.38 92 ARG A N 1
ATOM 637 C CA . ARG A 1 92 ? 4.360 -2.671 -21.029 1.00 85.38 92 ARG A CA 1
ATOM 638 C C . ARG A 1 92 ? 3.853 -3.612 -19.939 1.00 85.38 92 ARG A C 1
ATOM 640 O O . ARG A 1 92 ? 3.058 -3.187 -19.110 1.00 85.38 92 ARG A O 1
ATOM 647 N N . GLU A 1 93 ? 4.327 -4.856 -19.945 1.00 87.25 93 GLU A N 1
ATOM 648 C CA . GLU A 1 93 ? 4.030 -5.875 -18.932 1.00 87.25 93 GLU A CA 1
ATOM 649 C C . GLU A 1 93 ? 4.536 -5.427 -17.551 1.00 87.25 93 GLU A C 1
ATOM 651 O O . GLU A 1 93 ? 3.741 -5.337 -16.616 1.00 87.25 93 GLU A O 1
ATOM 656 N N . LEU A 1 94 ? 5.801 -4.996 -17.459 1.00 88.69 94 LEU A N 1
ATOM 657 C CA . LEU A 1 94 ? 6.381 -4.409 -16.246 1.00 88.69 94 LEU A CA 1
ATOM 658 C C . LEU A 1 94 ? 5.593 -3.183 -15.754 1.00 88.69 94 LEU A C 1
ATOM 660 O O . LEU A 1 94 ? 5.312 -3.070 -14.560 1.00 88.69 94 LEU A O 1
ATOM 664 N N . ARG A 1 95 ? 5.196 -2.274 -16.662 1.00 91.19 95 ARG A N 1
ATOM 665 C CA . ARG A 1 95 ? 4.382 -1.104 -16.290 1.00 91.19 95 ARG A CA 1
ATOM 666 C C . ARG A 1 95 ? 3.035 -1.526 -15.704 1.00 91.19 95 ARG A C 1
ATOM 668 O O . ARG A 1 95 ? 2.649 -1.026 -14.653 1.00 91.19 95 ARG A O 1
ATOM 675 N N . ALA A 1 96 ? 2.342 -2.458 -16.359 1.00 91.75 96 ALA A N 1
ATOM 676 C CA . ALA A 1 96 ? 1.043 -2.948 -15.910 1.00 91.75 96 ALA A CA 1
ATOM 677 C C . ALA A 1 96 ? 1.125 -3.610 -14.525 1.00 91.75 96 ALA A C 1
ATOM 679 O O . ALA A 1 96 ? 0.306 -3.302 -13.661 1.00 91.75 96 ALA A O 1
ATOM 680 N N . HIS A 1 97 ? 2.134 -4.455 -14.286 1.00 92.88 97 HIS A N 1
ATOM 681 C CA . HIS A 1 97 ? 2.325 -5.108 -12.990 1.00 92.88 97 HIS A CA 1
ATOM 682 C C . HIS A 1 97 ? 2.670 -4.095 -11.887 1.00 92.88 97 HIS A C 1
ATOM 684 O O . HIS A 1 97 ? 2.020 -4.081 -10.841 1.00 92.88 97 HIS A O 1
ATOM 690 N N . CYS A 1 98 ? 3.613 -3.179 -12.134 1.00 94.75 98 CYS A N 1
ATOM 691 C CA . CYS A 1 98 ? 4.005 -2.179 -11.141 1.00 94.75 98 CYS A CA 1
ATOM 692 C C . CYS A 1 98 ? 2.855 -1.211 -10.796 1.00 94.75 98 CYS A C 1
ATOM 694 O O . CYS A 1 98 ? 2.643 -0.917 -9.619 1.00 94.75 98 CYS A O 1
ATOM 696 N N . SER A 1 99 ? 2.056 -0.767 -11.776 1.00 94.50 99 SER A N 1
ATOM 697 C CA . SER A 1 99 ? 0.857 0.052 -11.522 1.00 94.50 99 SER A CA 1
ATOM 698 C C . SER A 1 99 ? -0.255 -0.725 -10.801 1.00 94.50 99 SER A C 1
ATOM 700 O O . SER A 1 99 ? -0.945 -0.155 -9.952 1.00 94.50 99 SER A O 1
ATOM 702 N N . ALA A 1 100 ? -0.422 -2.025 -11.076 1.00 94.75 100 ALA A N 1
ATOM 703 C CA . ALA A 1 100 ? -1.377 -2.875 -10.360 1.00 94.75 100 ALA A CA 1
ATOM 704 C C . ALA A 1 100 ? -0.976 -3.083 -8.888 1.00 94.75 100 ALA A C 1
ATOM 706 O O . ALA A 1 100 ? -1.831 -2.994 -8.004 1.00 94.75 100 ALA A O 1
ATOM 707 N N . PHE A 1 101 ? 0.320 -3.274 -8.616 1.00 96.19 101 PHE A N 1
ATOM 708 C CA . PHE A 1 101 ? 0.877 -3.309 -7.262 1.00 96.19 101 PHE A CA 1
ATOM 709 C C . PHE A 1 101 ? 0.682 -1.969 -6.530 1.00 96.19 101 PHE A C 1
ATOM 711 O O . PHE A 1 101 ? 0.140 -1.957 -5.424 1.00 96.19 101 PHE A O 1
ATOM 718 N N . CYS A 1 102 ? 1.017 -0.833 -7.158 1.00 97.06 102 CYS A N 1
ATOM 719 C CA . CYS A 1 102 ? 0.792 0.489 -6.557 1.00 97.06 102 CYS A CA 1
ATOM 720 C C . CYS A 1 102 ? -0.692 0.701 -6.213 1.00 97.06 102 CYS A C 1
ATOM 722 O O . CYS A 1 102 ? -1.024 1.133 -5.111 1.00 97.06 102 CYS A O 1
ATOM 724 N N . SER A 1 103 ? -1.595 0.305 -7.116 1.00 96.06 103 SER A N 1
ATOM 725 C CA . SER A 1 103 ? -3.047 0.362 -6.899 1.00 96.06 103 SER A CA 1
ATOM 726 C C . SER A 1 103 ? -3.519 -0.517 -5.732 1.00 96.06 103 SER A C 1
ATOM 728 O O . SER A 1 103 ? -4.487 -0.165 -5.057 1.00 96.06 103 SER A O 1
ATOM 730 N N . ALA A 1 104 ? -2.854 -1.649 -5.474 1.00 96.56 104 ALA A N 1
ATOM 731 C CA . ALA A 1 104 ? -3.162 -2.518 -4.342 1.00 96.56 104 ALA A CA 1
ATOM 732 C C . ALA A 1 104 ? -2.747 -1.890 -3.001 1.00 96.56 104 ALA A C 1
ATOM 734 O O . ALA A 1 104 ? -3.565 -1.873 -2.082 1.00 96.56 104 ALA A O 1
ATOM 735 N N . VAL A 1 105 ? -1.539 -1.316 -2.906 1.00 98.00 105 VAL A N 1
ATOM 736 C CA . VAL A 1 105 ? -1.067 -0.622 -1.688 1.00 98.00 105 VAL A CA 1
ATOM 737 C C . VAL A 1 105 ? -1.911 0.626 -1.399 1.00 98.00 105 VAL A C 1
ATOM 739 O O . VAL A 1 105 ? -2.353 0.817 -0.269 1.00 98.00 105 VAL A O 1
ATOM 742 N N . THR A 1 106 ? -2.240 1.436 -2.412 1.00 97.50 106 THR A N 1
ATOM 743 C CA . THR A 1 106 ? -3.125 2.601 -2.226 1.00 97.50 106 THR A CA 1
ATOM 744 C C . THR A 1 106 ? -4.513 2.187 -1.729 1.00 97.50 106 THR A C 1
ATOM 746 O O . THR A 1 106 ? -5.044 2.798 -0.801 1.00 97.50 106 THR A O 1
ATOM 749 N N . ARG A 1 107 ? -5.114 1.131 -2.298 1.00 96.56 107 ARG A N 1
ATOM 750 C CA . ARG A 1 107 ? -6.417 0.596 -1.851 1.00 96.56 107 ARG A CA 1
ATOM 751 C C . ARG A 1 107 ? -6.373 0.042 -0.423 1.00 96.56 107 ARG A C 1
ATOM 753 O O . ARG A 1 107 ? -7.379 0.129 0.277 1.00 96.56 107 ARG A O 1
ATOM 760 N N . HIS A 1 108 ? -5.245 -0.546 -0.033 1.00 98.19 108 HIS A N 1
ATOM 761 C CA . HIS A 1 108 ? -4.995 -1.051 1.311 1.00 98.19 108 HIS A CA 1
ATOM 762 C C . HIS A 1 108 ? -5.039 0.104 2.310 1.00 98.19 108 HIS A C 1
ATOM 764 O O . HIS A 1 108 ? -6.081 0.292 2.937 1.00 98.19 108 HIS A O 1
ATOM 770 N N . HIS A 1 109 ? -4.027 0.975 2.300 1.00 98.50 109 HIS A N 1
ATOM 771 C CA . HIS A 1 109 ? -3.866 2.049 3.287 1.00 98.50 109 HIS A CA 1
ATOM 772 C C . HIS A 1 109 ? -5.063 3.018 3.343 1.00 98.50 109 HIS A C 1
ATOM 774 O O . HIS A 1 109 ? -5.456 3.471 4.418 1.00 98.50 109 HIS A O 1
ATOM 780 N N . THR A 1 110 ? -5.713 3.321 2.209 1.00 97.50 110 THR A N 1
ATOM 781 C CA . THR A 1 110 ? -6.940 4.150 2.217 1.00 97.50 110 THR A CA 1
ATOM 782 C C . THR A 1 110 ? -8.148 3.428 2.831 1.00 97.50 110 THR A C 1
ATOM 784 O O . THR A 1 110 ? -9.029 4.072 3.410 1.00 97.50 110 THR A O 1
ATOM 787 N N . GLY A 1 111 ? -8.182 2.094 2.755 1.00 97.31 111 GLY A N 1
ATOM 788 C CA . GLY A 1 111 ? -9.142 1.229 3.438 1.00 97.31 111 GLY A CA 1
ATOM 789 C C . GLY A 1 111 ? -8.891 1.101 4.946 1.00 97.31 111 GLY A C 1
ATOM 790 O O . GLY A 1 111 ? -9.863 1.020 5.705 1.00 97.31 111 GLY A O 1
ATOM 791 N N . GLU A 1 112 ? -7.634 1.144 5.402 1.00 98.44 112 GLU A N 1
ATOM 792 C CA . GLU A 1 112 ? -7.320 1.390 6.814 1.00 98.44 112 GLU A CA 1
ATOM 793 C C . GLU A 1 112 ? -7.810 2.785 7.236 1.00 98.44 112 GLU A C 1
ATOM 795 O O . GLU A 1 112 ? -8.659 2.914 8.123 1.00 98.44 112 GLU A O 1
ATOM 800 N N . ASP A 1 113 ? -7.326 3.838 6.574 1.00 98.56 113 ASP A N 1
ATOM 801 C CA . ASP A 1 113 ? -7.458 5.226 7.027 1.00 98.56 113 ASP A CA 1
ATOM 802 C C . ASP A 1 113 ? -8.895 5.725 7.141 1.00 98.56 113 ASP A C 1
ATOM 804 O O . ASP A 1 113 ? -9.220 6.442 8.099 1.00 98.56 113 ASP A O 1
ATOM 808 N N . GLY A 1 114 ? -9.728 5.370 6.159 1.00 96.25 114 GLY A N 1
ATOM 809 C CA . GLY A 1 114 ? -11.152 5.698 6.105 1.00 96.25 114 GLY A CA 1
ATOM 810 C C . GLY A 1 114 ? -12.071 4.613 6.673 1.00 96.25 114 GLY A C 1
ATOM 811 O O . GLY A 1 114 ? -13.281 4.824 6.728 1.00 96.25 114 GLY A O 1
ATOM 812 N N . GLY A 1 115 ? -11.526 3.463 7.082 1.00 95.12 115 GLY A N 1
ATOM 813 C CA . GLY A 1 115 ? -12.291 2.290 7.507 1.00 95.12 115 GLY A CA 1
ATOM 814 C C . GLY A 1 115 ? -11.790 1.705 8.822 1.00 95.12 115 GLY A C 1
ATOM 815 O O . GLY A 1 115 ? -12.362 1.980 9.880 1.00 95.12 115 GLY A O 1
ATOM 816 N N . ALA A 1 116 ? -10.738 0.884 8.767 1.00 96.44 116 ALA A N 1
ATOM 817 C CA . ALA A 1 116 ? -10.235 0.157 9.936 1.00 96.44 116 ALA A CA 1
ATOM 818 C C . ALA A 1 116 ? -9.861 1.090 11.100 1.00 96.44 116 ALA A C 1
ATOM 820 O O . ALA A 1 116 ? -10.283 0.876 12.238 1.00 96.44 116 ALA A O 1
ATOM 821 N N . PHE A 1 117 ? -9.124 2.164 10.812 1.00 98.50 117 PHE A N 1
ATOM 822 C CA . PHE A 1 117 ? -8.626 3.104 11.815 1.00 98.50 117 PHE A CA 1
ATOM 823 C C . PHE A 1 117 ? -9.740 3.963 12.419 1.00 98.50 117 PHE A C 1
ATOM 825 O O . PHE A 1 117 ? -9.616 4.382 13.567 1.00 98.50 117 PHE A O 1
ATOM 832 N N . VAL A 1 118 ? -10.844 4.192 11.699 1.00 97.62 118 VAL A N 1
ATOM 833 C CA . VAL A 1 118 ? -12.027 4.876 12.248 1.00 97.62 118 VAL A CA 1
ATOM 834 C C . VAL A 1 118 ? -12.665 4.002 13.329 1.00 97.62 118 VAL A C 1
ATOM 836 O O . VAL A 1 118 ? -12.793 4.432 14.475 1.00 97.62 118 VAL A O 1
ATOM 839 N N . VAL A 1 119 ? -12.963 2.739 13.003 1.00 97.19 119 VAL A N 1
ATOM 840 C CA . VAL A 1 119 ? -13.564 1.788 13.954 1.00 97.19 119 VAL A CA 1
ATOM 841 C C . VAL A 1 119 ? -12.628 1.521 15.139 1.00 97.19 119 VAL A C 1
ATOM 843 O O . VAL A 1 119 ? -13.075 1.512 16.286 1.00 97.19 119 VAL A O 1
ATOM 846 N N . LEU A 1 120 ? -11.319 1.367 14.909 1.00 98.12 120 LEU A N 1
ATOM 847 C CA . LEU A 1 120 ? -10.342 1.222 15.993 1.00 98.12 120 LEU A CA 1
ATOM 848 C C . LEU A 1 120 ? -10.283 2.471 16.888 1.00 98.12 120 LEU A C 1
ATOM 850 O O . LEU A 1 120 ? -10.298 2.331 18.107 1.00 98.12 120 LEU A O 1
ATOM 854 N N . ALA A 1 121 ? -10.282 3.683 16.324 1.00 98.25 121 ALA A N 1
ATOM 855 C CA . ALA A 1 121 ? -10.261 4.924 17.103 1.00 98.25 121 ALA A CA 1
ATOM 856 C C . ALA A 1 121 ? -11.536 5.144 17.939 1.00 98.25 121 ALA A C 1
ATOM 858 O O . ALA A 1 121 ? -11.477 5.825 18.968 1.00 98.25 121 ALA A O 1
ATOM 859 N N . GLU A 1 122 ? -12.679 4.595 17.528 1.00 97.69 122 GLU A N 1
ATOM 860 C CA . GLU A 1 122 ? -13.920 4.596 18.312 1.00 97.69 122 GLU A CA 1
ATOM 861 C C . GLU A 1 122 ? -13.909 3.540 19.424 1.00 97.69 122 GLU A C 1
ATOM 863 O O . GLU A 1 122 ? -14.284 3.839 20.558 1.00 97.69 122 GLU A O 1
ATOM 868 N N . ARG A 1 123 ? -13.483 2.310 19.107 1.00 97.38 123 ARG A N 1
ATOM 869 C CA . ARG A 1 123 ? -13.566 1.149 20.011 1.00 97.38 123 ARG A CA 1
ATOM 870 C C . ARG A 1 123 ? -12.410 1.044 21.006 1.00 97.38 123 ARG A C 1
ATOM 872 O O . ARG A 1 123 ? -12.624 0.503 22.087 1.00 97.38 123 ARG A O 1
ATOM 879 N N . PHE A 1 124 ? -11.243 1.577 20.652 1.00 97.88 124 PHE A N 1
ATOM 880 C CA . PHE A 1 124 ? -9.995 1.552 21.421 1.00 97.88 124 PHE A CA 1
ATOM 881 C C . PHE A 1 124 ? -9.347 2.955 21.406 1.00 97.88 124 PHE A C 1
ATOM 883 O O . PHE A 1 124 ? -8.372 3.193 20.682 1.00 97.88 124 PHE A O 1
ATOM 890 N N . PRO A 1 125 ? -9.902 3.945 22.140 1.00 98.19 125 PRO A N 1
ATOM 891 C CA . PRO A 1 125 ? -9.436 5.337 22.108 1.00 98.19 125 PRO A CA 1
ATOM 892 C C . PRO A 1 125 ? -7.941 5.527 22.417 1.00 98.19 125 PRO A C 1
ATOM 894 O O . PRO A 1 125 ? -7.327 6.480 21.938 1.00 98.19 125 PRO A O 1
ATOM 897 N N . GLU A 1 126 ? -7.350 4.615 23.185 1.00 98.00 126 GLU A N 1
ATOM 898 C CA . GLU A 1 126 ? -5.927 4.541 23.516 1.00 98.00 126 GLU A CA 1
ATOM 899 C C . GLU A 1 126 ? -5.018 4.271 22.306 1.00 98.00 126 GLU A C 1
ATOM 901 O O . GLU A 1 126 ? -3.850 4.659 22.328 1.00 98.00 126 GLU A O 1
ATOM 906 N N . LEU A 1 127 ? -5.538 3.679 21.221 1.00 98.62 127 LEU A N 1
ATOM 907 C CA . LEU A 1 127 ? -4.772 3.455 19.991 1.00 98.62 127 LEU A CA 1
ATOM 908 C C . LEU A 1 127 ? -4.611 4.720 19.141 1.00 98.62 127 LEU A C 1
ATOM 910 O O . LEU A 1 127 ? -3.717 4.750 18.298 1.00 98.62 127 LEU A O 1
ATOM 914 N N . ARG A 1 128 ? -5.406 5.780 19.356 1.00 98.69 128 ARG A N 1
ATOM 915 C CA . ARG A 1 128 ? -5.407 6.997 18.510 1.00 98.69 128 ARG A CA 1
ATOM 916 C C . ARG A 1 128 ? -4.010 7.588 18.230 1.00 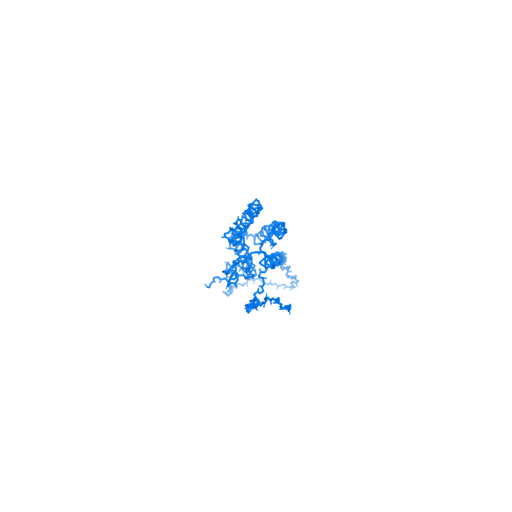98.69 128 ARG A C 1
ATOM 918 O O . ARG A 1 128 ? -3.758 7.899 17.068 1.00 98.69 128 ARG A O 1
ATOM 925 N N . PRO A 1 129 ? -3.070 7.688 19.196 1.00 98.56 129 PRO A N 1
ATOM 926 C CA . PRO A 1 129 ? -1.710 8.160 18.915 1.00 98.56 129 PRO A CA 1
ATOM 927 C C . PRO A 1 129 ? -0.894 7.208 18.028 1.00 98.56 129 PRO A C 1
ATOM 929 O O . PRO A 1 129 ? -0.008 7.655 17.313 1.00 98.56 129 PRO A O 1
ATOM 932 N N . THR A 1 130 ? -1.182 5.901 18.053 1.00 98.69 130 THR A N 1
ATOM 933 C CA . THR A 1 130 ? -0.561 4.927 17.139 1.00 98.69 130 THR A CA 1
ATOM 934 C C . THR A 1 130 ? -1.180 5.009 15.745 1.00 98.69 130 THR A C 1
ATOM 936 O O . THR A 1 130 ? -0.446 4.997 14.764 1.00 98.69 130 THR A O 1
ATOM 939 N N . LEU A 1 131 ? -2.506 5.154 15.651 1.00 98.81 131 LEU A N 1
ATOM 940 C CA . LEU A 1 131 ? -3.218 5.270 14.373 1.00 98.81 131 LEU A CA 1
ATOM 941 C C . LEU A 1 131 ? -2.816 6.540 13.602 1.00 98.81 131 LEU A C 1
ATOM 943 O O . LEU A 1 131 ? -2.704 6.497 12.383 1.00 98.81 131 LEU A O 1
ATOM 947 N N . GLU A 1 132 ? -2.530 7.655 14.286 1.00 98.69 132 GLU A N 1
ATOM 948 C CA . GLU A 1 132 ? -2.021 8.859 13.608 1.00 98.69 132 GLU A CA 1
ATOM 949 C C . GLU A 1 132 ? -0.541 8.745 13.192 1.00 98.69 132 GLU A C 1
ATOM 951 O O . GLU A 1 132 ? -0.120 9.450 12.279 1.00 98.69 132 GLU A O 1
ATOM 956 N N . LEU A 1 133 ? 0.249 7.851 13.803 1.00 98.62 133 LEU A N 1
ATOM 957 C CA . LEU A 1 133 ? 1.595 7.518 13.309 1.00 98.62 133 LEU A CA 1
ATOM 958 C C . LEU A 1 133 ? 1.517 6.642 12.052 1.00 98.62 133 LEU A C 1
ATOM 960 O O . LEU A 1 133 ? 2.171 6.957 11.066 1.00 98.62 133 LEU A O 1
ATOM 964 N N . LEU A 1 134 ? 0.641 5.631 12.034 1.00 98.81 134 LEU A N 1
ATOM 965 C CA . LEU A 1 134 ? 0.373 4.832 10.828 1.00 98.81 134 LEU A CA 1
ATOM 966 C C . LEU A 1 134 ? -0.113 5.722 9.669 1.00 98.81 134 LEU A C 1
ATOM 968 O O . LEU A 1 134 ? 0.394 5.623 8.558 1.00 98.81 134 LEU A O 1
ATOM 972 N N . LYS A 1 135 ? -0.977 6.707 9.951 1.00 98.81 135 LYS A N 1
ATOM 973 C CA . LYS A 1 135 ? -1.379 7.747 8.985 1.00 98.81 135 LYS A CA 1
ATOM 974 C C . LYS A 1 135 ? -0.236 8.636 8.492 1.00 98.81 135 LYS A C 1
ATOM 976 O O . LYS A 1 135 ? -0.345 9.209 7.412 1.00 98.81 135 LYS A O 1
ATOM 981 N N . GLN A 1 136 ? 0.849 8.800 9.248 1.00 98.62 136 GLN A N 1
ATOM 982 C CA . GLN A 1 136 ? 2.044 9.507 8.770 1.00 98.62 136 GLN A CA 1
ATOM 983 C C . GLN A 1 136 ? 2.859 8.619 7.824 1.00 98.62 136 GLN A C 1
ATOM 985 O O . GLN A 1 136 ? 3.256 9.093 6.759 1.00 98.62 136 GLN A O 1
ATOM 990 N N . ASP A 1 137 ? 3.015 7.333 8.144 1.00 98.62 137 ASP A N 1
ATOM 991 C CA . ASP A 1 137 ? 3.649 6.351 7.256 1.00 98.62 137 ASP A CA 1
ATOM 992 C C . ASP A 1 137 ? 2.881 6.200 5.933 1.00 98.62 137 ASP A C 1
ATOM 994 O O . ASP A 1 137 ? 3.488 6.247 4.863 1.00 98.62 137 ASP A O 1
ATOM 998 N N . HIS A 1 138 ? 1.545 6.111 5.983 1.00 98.75 138 HIS A N 1
ATOM 999 C CA . HIS A 1 138 ? 0.682 6.020 4.800 1.00 98.75 138 HIS A CA 1
ATOM 1000 C C . HIS A 1 138 ? 0.910 7.178 3.822 1.00 98.75 138 HIS A C 1
ATOM 1002 O O . HIS A 1 138 ? 1.047 6.939 2.624 1.00 98.75 138 HIS A O 1
ATOM 1008 N N . ARG A 1 139 ? 1.030 8.416 4.324 1.00 98.50 139 ARG A N 1
ATOM 1009 C CA . ARG A 1 139 ? 1.328 9.612 3.511 1.00 98.50 139 ARG A CA 1
ATOM 1010 C C . ARG A 1 139 ? 2.727 9.538 2.883 1.00 98.50 139 ARG A C 1
ATOM 1012 O O . ARG A 1 139 ? 2.894 9.885 1.718 1.00 98.50 139 ARG A O 1
ATOM 1019 N N . MET A 1 140 ? 3.728 9.051 3.624 1.00 98.31 140 MET A N 1
ATOM 1020 C CA . MET A 1 140 ? 5.088 8.854 3.095 1.00 98.31 140 MET A CA 1
ATOM 1021 C C . MET A 1 140 ? 5.137 7.767 2.010 1.00 98.31 140 MET A C 1
ATOM 1023 O O . MET A 1 140 ? 5.872 7.909 1.032 1.00 98.31 140 MET A O 1
ATOM 1027 N N . VAL A 1 141 ? 4.329 6.711 2.147 1.00 98.62 141 VAL A N 1
ATOM 1028 C CA . VAL A 1 141 ? 4.152 5.672 1.123 1.00 98.62 141 VAL A CA 1
ATOM 1029 C C . VAL A 1 141 ? 3.418 6.219 -0.103 1.00 98.62 141 VAL A C 1
ATOM 1031 O O . VAL A 1 141 ? 3.901 6.028 -1.217 1.00 98.62 141 VAL A O 1
ATOM 1034 N N . GLU A 1 142 ? 2.302 6.932 0.074 1.00 98.25 142 GLU A N 1
ATOM 1035 C CA . GLU A 1 142 ? 1.531 7.560 -1.011 1.00 98.25 142 GLU A CA 1
ATOM 1036 C C . GLU A 1 142 ? 2.422 8.451 -1.890 1.00 98.25 142 GLU A C 1
ATOM 1038 O O . GLU A 1 142 ? 2.402 8.339 -3.118 1.00 98.25 142 GLU A O 1
ATOM 1043 N N . ASP A 1 143 ? 3.287 9.261 -1.272 1.00 98.25 143 ASP A N 1
ATOM 1044 C CA . ASP A 1 143 ? 4.240 10.110 -1.989 1.00 98.25 143 ASP A CA 1
ATOM 1045 C C . ASP A 1 143 ? 5.268 9.317 -2.818 1.00 98.25 143 ASP A C 1
ATOM 1047 O O . ASP A 1 143 ? 5.721 9.816 -3.852 1.00 98.25 143 ASP A O 1
ATOM 1051 N N . ILE A 1 144 ? 5.651 8.100 -2.404 1.00 98.19 144 ILE A N 1
ATOM 1052 C CA . ILE A 1 144 ? 6.515 7.203 -3.196 1.00 98.19 144 ILE A CA 1
ATOM 1053 C C . ILE A 1 144 ? 5.720 6.556 -4.336 1.00 98.19 144 ILE A C 1
ATOM 1055 O O . ILE A 1 144 ? 6.177 6.570 -5.477 1.00 98.19 144 ILE A O 1
ATOM 1059 N N . LEU A 1 145 ? 4.519 6.036 -4.061 1.00 98.12 145 LEU A N 1
ATOM 1060 C CA . LEU A 1 145 ? 3.650 5.411 -5.069 1.00 98.12 145 LEU A CA 1
ATOM 1061 C C . LEU A 1 145 ? 3.294 6.389 -6.199 1.00 98.12 145 LEU A C 1
ATOM 1063 O O . LEU A 1 145 ? 3.296 6.015 -7.373 1.00 98.12 145 LEU A O 1
ATOM 1067 N N . ARG A 1 146 ? 3.067 7.663 -5.863 1.00 96.69 146 ARG A N 1
ATOM 1068 C CA . ARG A 1 146 ? 2.854 8.741 -6.835 1.00 96.69 146 ARG A CA 1
ATOM 1069 C C . ARG A 1 146 ? 4.078 8.955 -7.735 1.00 96.69 146 ARG A C 1
ATOM 1071 O O . ARG A 1 146 ? 3.930 8.968 -8.955 1.00 96.69 146 ARG A O 1
ATOM 1078 N N . ARG A 1 147 ? 5.287 9.055 -7.163 1.00 96.69 147 ARG A N 1
ATOM 1079 C CA . ARG A 1 147 ? 6.536 9.181 -7.947 1.00 96.69 147 ARG A CA 1
ATOM 1080 C C . ARG A 1 147 ? 6.820 7.943 -8.796 1.00 96.69 147 ARG A C 1
ATOM 1082 O O . ARG A 1 147 ? 7.314 8.077 -9.912 1.00 96.69 147 ARG A O 1
ATOM 1089 N N . LEU A 1 148 ? 6.479 6.748 -8.310 1.00 96.75 148 LEU A N 1
ATOM 1090 C CA . LEU A 1 148 ? 6.539 5.522 -9.105 1.00 96.75 148 LEU A CA 1
ATOM 1091 C C . LEU A 1 148 ? 5.628 5.620 -10.332 1.00 96.75 148 LEU A C 1
ATOM 1093 O O . LEU A 1 148 ? 6.106 5.378 -11.435 1.00 96.75 148 LEU A O 1
ATOM 1097 N N . GLN A 1 149 ? 4.369 6.045 -10.188 1.00 94.38 149 GLN A N 1
ATOM 1098 C CA . GLN A 1 149 ? 3.482 6.202 -11.346 1.00 94.38 149 GLN A CA 1
ATOM 1099 C C . GLN A 1 149 ? 3.996 7.263 -12.339 1.00 94.38 149 GLN A C 1
ATOM 1101 O O . GLN A 1 149 ? 4.038 6.996 -13.538 1.00 94.38 149 GLN A O 1
ATOM 1106 N N . GLU A 1 150 ? 4.497 8.405 -11.852 1.00 92.69 150 GLU A N 1
ATOM 1107 C CA . GLU A 1 150 ? 5.133 9.445 -12.684 1.00 92.69 150 GLU A CA 1
ATOM 1108 C C . GLU A 1 150 ? 6.326 8.906 -13.509 1.00 92.69 150 GLU A C 1
ATOM 1110 O O . GLU A 1 150 ? 6.538 9.323 -14.649 1.00 92.69 150 GLU A O 1
ATOM 1115 N N . LEU A 1 151 ? 7.099 7.957 -12.964 1.00 92.50 151 LEU A N 1
ATOM 1116 C CA . LEU A 1 151 ? 8.184 7.268 -13.679 1.00 92.50 151 LEU A CA 1
ATOM 1117 C C . LEU A 1 151 ? 7.670 6.220 -14.676 1.00 92.50 151 LEU A C 1
ATOM 1119 O O . LEU A 1 151 ? 8.205 6.097 -15.779 1.00 92.50 151 LEU A O 1
ATOM 1123 N N . LEU A 1 152 ? 6.651 5.452 -14.287 1.00 90.12 152 LEU A N 1
ATOM 1124 C CA . LEU A 1 152 ? 6.049 4.389 -15.094 1.00 90.12 152 LEU A CA 1
ATOM 1125 C C . LEU A 1 152 ? 5.362 4.935 -16.351 1.00 90.12 152 LEU A C 1
ATOM 1127 O O . LEU A 1 152 ? 5.468 4.321 -17.415 1.00 90.12 152 LEU A O 1
ATOM 1131 N N . ASP A 1 153 ? 4.711 6.093 -16.249 1.00 86.75 153 ASP A N 1
ATOM 1132 C CA . ASP A 1 153 ? 4.075 6.778 -17.379 1.00 86.75 153 ASP A CA 1
ATOM 1133 C C . ASP A 1 153 ? 5.112 7.281 -18.399 1.00 86.75 153 ASP A C 1
ATOM 1135 O O . ASP A 1 153 ? 4.863 7.248 -19.607 1.00 86.75 153 ASP A O 1
ATOM 1139 N N . GLY A 1 154 ? 6.303 7.677 -17.931 1.00 82.50 154 GLY A N 1
ATOM 1140 C CA . GLY A 1 154 ? 7.448 8.008 -18.783 1.00 82.50 154 GLY A CA 1
ATOM 1141 C C . GLY A 1 154 ? 8.088 6.786 -19.451 1.00 82.50 154 GLY A C 1
ATOM 1142 O O . GLY A 1 154 ? 8.411 6.848 -20.639 1.00 82.50 154 GLY A O 1
ATOM 1143 N N . LEU A 1 155 ? 8.212 5.666 -18.720 1.00 82.06 155 LEU A N 1
ATOM 1144 C CA . LEU A 1 155 ? 8.975 4.477 -19.118 1.00 82.06 155 LEU A CA 1
ATOM 1145 C C . LEU A 1 155 ? 8.624 3.994 -20.532 1.00 82.06 155 LEU A C 1
ATOM 1147 O O . LEU A 1 155 ? 7.601 3.342 -20.753 1.00 82.06 155 LEU A O 1
ATOM 1151 N N . GLY A 1 156 ? 9.493 4.271 -21.505 1.00 70.06 156 GLY A N 1
ATOM 1152 C CA . GLY A 1 156 ? 9.281 3.852 -22.894 1.00 70.06 156 GLY A CA 1
ATOM 1153 C C . GLY A 1 156 ? 8.165 4.594 -23.650 1.00 70.06 156 GLY A C 1
ATOM 1154 O O . GLY A 1 156 ? 7.671 4.071 -24.652 1.00 70.06 156 GLY A O 1
ATOM 1155 N N . ALA A 1 157 ? 7.807 5.817 -23.243 1.00 71.06 157 ALA A N 1
ATOM 1156 C CA . ALA A 1 157 ? 6.877 6.713 -23.948 1.00 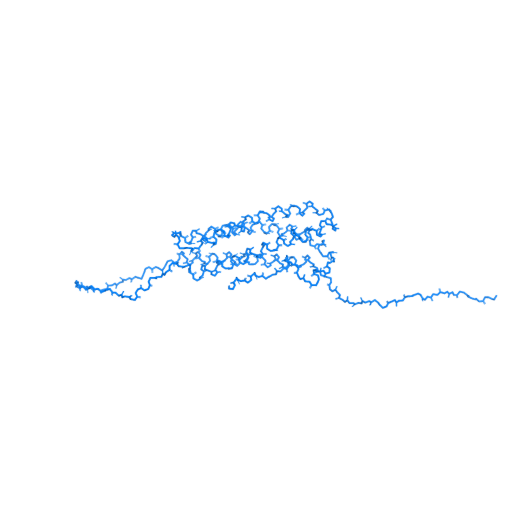71.06 157 ALA A CA 1
ATOM 1157 C C . ALA A 1 157 ? 7.412 7.264 -25.295 1.00 71.06 157 ALA A C 1
ATOM 1159 O O . ALA A 1 157 ? 6.786 8.111 -25.928 1.00 71.06 157 ALA A O 1
ATOM 1160 N N . GLY A 1 158 ? 8.584 6.806 -25.753 1.00 62.03 158 GLY A N 1
ATOM 1161 C CA . GLY A 1 158 ? 9.167 7.149 -27.057 1.00 62.03 158 GLY A CA 1
ATOM 1162 C C . GLY A 1 158 ? 9.865 8.514 -27.137 1.00 62.03 158 GLY A C 1
ATOM 1163 O O . GLY A 1 158 ? 10.475 8.812 -28.160 1.00 62.03 158 GLY A O 1
ATOM 1164 N N . GLY A 1 159 ? 9.841 9.317 -26.069 1.00 62.72 159 GLY A N 1
ATOM 1165 C CA . GLY A 1 159 ? 10.384 10.684 -26.014 1.00 62.72 159 GLY A CA 1
ATOM 1166 C C . GLY A 1 159 ? 11.916 10.829 -26.020 1.00 62.72 159 GLY A C 1
ATOM 1167 O O . GLY A 1 159 ? 12.418 11.887 -25.655 1.00 62.72 159 GLY A O 1
ATOM 1168 N N . GLY A 1 160 ? 12.671 9.793 -26.399 1.00 60.44 160 GLY A N 1
ATOM 1169 C CA . GLY A 1 160 ? 14.139 9.831 -26.491 1.00 60.44 160 GLY A CA 1
ATOM 1170 C C . GLY A 1 160 ? 14.913 9.646 -25.176 1.00 60.44 160 GLY A C 1
ATOM 1171 O O . GLY A 1 160 ? 16.139 9.716 -25.195 1.00 60.44 160 GLY A O 1
ATOM 1172 N N . ALA A 1 161 ? 14.236 9.387 -24.053 1.00 68.75 161 ALA A N 1
ATOM 1173 C CA . ALA A 1 161 ? 14.879 8.962 -22.808 1.00 68.75 161 ALA A CA 1
ATOM 1174 C C . ALA A 1 161 ? 15.471 7.540 -22.929 1.00 68.75 161 ALA A C 1
ATOM 1176 O O . ALA A 1 161 ? 14.957 6.718 -23.689 1.00 68.75 161 ALA A O 1
ATOM 1177 N N . ASP A 1 162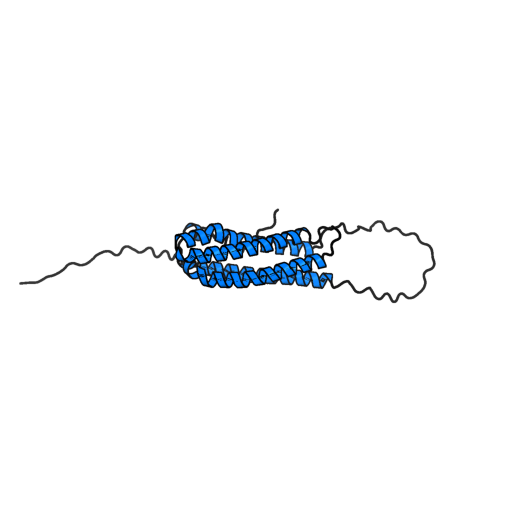 ? 16.535 7.242 -22.169 1.00 81.25 162 ASP A N 1
ATOM 1178 C CA . ASP A 1 162 ? 17.067 5.877 -22.012 1.00 81.25 162 ASP A CA 1
ATOM 1179 C C . ASP A 1 162 ? 16.118 5.051 -21.119 1.00 81.25 162 ASP A C 1
ATOM 1181 O O . ASP A 1 162 ? 16.044 5.333 -19.916 1.00 81.25 162 ASP A O 1
ATOM 1185 N N . PRO A 1 163 ? 15.448 3.998 -21.634 1.00 80.56 163 PRO A N 1
ATOM 1186 C CA . PRO A 1 163 ? 14.554 3.172 -20.824 1.00 80.56 163 PRO A CA 1
ATOM 1187 C C . PRO A 1 163 ? 15.274 2.467 -19.668 1.00 80.56 163 PRO A C 1
ATOM 1189 O O . PRO A 1 163 ? 14.647 2.156 -18.657 1.00 80.56 163 PRO A O 1
ATOM 1192 N N . ALA A 1 164 ? 16.588 2.229 -19.772 1.00 85.50 164 ALA A N 1
ATOM 1193 C CA . ALA A 1 164 ? 17.366 1.680 -18.668 1.00 85.50 164 ALA A CA 1
ATOM 1194 C C . ALA A 1 164 ? 17.634 2.734 -17.577 1.00 85.50 164 ALA A C 1
ATOM 1196 O O . ALA A 1 164 ? 17.691 2.395 -16.398 1.00 85.50 164 ALA A O 1
ATOM 1197 N N . ALA A 1 165 ? 17.773 4.019 -17.913 1.00 88.44 165 ALA A N 1
ATOM 1198 C CA . ALA A 1 165 ? 17.867 5.097 -16.926 1.00 88.44 165 ALA A CA 1
ATOM 1199 C C . ALA A 1 165 ? 16.530 5.311 -16.204 1.00 88.44 165 ALA A C 1
ATOM 1201 O O . ALA A 1 165 ? 16.520 5.490 -14.987 1.00 88.44 165 ALA A O 1
ATOM 1202 N N . GLU A 1 166 ? 15.412 5.221 -16.926 1.00 88.50 166 GLU A N 1
ATOM 1203 C CA . GLU A 1 166 ? 14.066 5.254 -16.344 1.00 88.50 166 GLU A CA 1
ATOM 1204 C C . GLU A 1 166 ? 13.844 4.060 -15.400 1.00 88.50 166 GLU A C 1
ATOM 1206 O O . GLU A 1 166 ? 13.517 4.254 -14.229 1.00 88.50 166 GLU A O 1
ATOM 1211 N N . ALA A 1 167 ? 14.139 2.834 -15.844 1.00 90.81 167 ALA A N 1
ATOM 1212 C CA . ALA A 1 167 ? 14.005 1.632 -15.019 1.00 90.81 167 ALA A CA 1
ATOM 1213 C C . ALA A 1 167 ? 14.935 1.619 -13.784 1.00 90.81 167 ALA A C 1
ATOM 1215 O O . ALA A 1 167 ? 14.519 1.166 -12.719 1.00 90.81 167 ALA A O 1
ATOM 1216 N N . ARG A 1 168 ? 16.151 2.191 -13.856 1.00 94.19 168 ARG A N 1
ATOM 1217 C CA . ARG A 1 168 ? 17.013 2.396 -12.668 1.00 94.19 168 ARG A CA 1
ATOM 1218 C C . ARG A 1 168 ? 16.365 3.322 -11.631 1.00 94.19 168 ARG A C 1
ATOM 1220 O O . ARG A 1 168 ? 16.526 3.090 -10.437 1.00 94.19 168 ARG A O 1
ATOM 1227 N N . ARG A 1 169 ? 15.628 4.356 -12.064 1.00 94.94 169 ARG A N 1
ATOM 1228 C CA . ARG A 1 169 ? 14.888 5.253 -11.154 1.00 94.94 169 ARG A CA 1
ATOM 1229 C C . ARG A 1 169 ? 13.686 4.546 -10.525 1.00 94.94 169 ARG A C 1
ATOM 1231 O O . ARG A 1 169 ? 13.482 4.694 -9.326 1.00 94.94 169 ARG A O 1
ATOM 1238 N N . VAL A 1 170 ? 12.951 3.743 -11.302 1.00 95.56 170 VAL A N 1
ATOM 1239 C CA . VAL A 1 170 ? 11.855 2.899 -10.784 1.00 95.56 170 VAL A CA 1
ATOM 1240 C C . VAL A 1 170 ? 12.379 1.937 -9.714 1.00 95.56 170 VAL A C 1
ATOM 1242 O O . VAL A 1 170 ? 11.807 1.879 -8.631 1.00 95.56 170 VAL A O 1
ATOM 1245 N N . LEU A 1 171 ? 13.502 1.250 -9.961 1.00 97.00 171 LEU A N 1
ATOM 1246 C CA . LEU A 1 171 ? 14.111 0.353 -8.971 1.00 97.00 171 LEU A CA 1
ATOM 1247 C C . LEU A 1 171 ? 14.483 1.085 -7.671 1.00 97.00 171 LEU A C 1
ATOM 1249 O O . LEU A 1 171 ? 14.177 0.588 -6.594 1.00 97.00 171 LEU A O 1
ATOM 1253 N N . GLY A 1 172 ? 15.074 2.282 -7.761 1.00 97.81 172 GLY A N 1
ATOM 1254 C CA . GLY A 1 172 ? 15.448 3.074 -6.583 1.00 97.81 172 GLY A CA 1
ATOM 1255 C C . GLY A 1 172 ? 14.259 3.519 -5.719 1.00 97.81 172 GLY A C 1
ATOM 1256 O O . GLY A 1 172 ? 14.339 3.463 -4.493 1.00 97.81 172 GLY A O 1
ATOM 1257 N N . GLU A 1 173 ? 13.139 3.915 -6.332 1.00 98.19 173 GLU A N 1
ATOM 1258 C CA . GLU A 1 173 ? 11.908 4.240 -5.590 1.00 98.19 173 GLU A CA 1
ATOM 1259 C C . GLU A 1 173 ? 11.246 2.972 -5.007 1.00 98.19 173 GLU A C 1
ATOM 1261 O O . GLU A 1 173 ? 10.747 3.013 -3.885 1.00 98.19 173 GLU A O 1
ATOM 1266 N N . LEU A 1 174 ? 11.302 1.821 -5.697 1.00 98.44 174 LEU A N 1
ATOM 1267 C CA . LEU A 1 174 ? 10.835 0.532 -5.156 1.00 98.44 174 LEU A CA 1
ATOM 1268 C C . LEU A 1 174 ? 11.704 0.017 -3.993 1.00 98.44 174 LEU A C 1
ATOM 1270 O O . LEU A 1 174 ? 11.179 -0.589 -3.059 1.00 98.44 174 LEU A O 1
ATOM 1274 N N . ASP A 1 175 ? 13.017 0.251 -4.028 1.00 98.19 175 ASP A N 1
ATOM 1275 C CA . ASP A 1 175 ? 13.936 -0.068 -2.930 1.00 98.19 175 ASP A CA 1
ATOM 1276 C C . ASP A 1 175 ? 13.642 0.801 -1.695 1.00 98.19 175 ASP A C 1
ATOM 1278 O O . ASP A 1 175 ? 13.579 0.289 -0.575 1.00 98.19 175 ASP A O 1
ATOM 1282 N N . GLY A 1 176 ? 13.388 2.100 -1.898 1.00 97.12 176 GLY A N 1
ATOM 1283 C CA . GLY A 1 176 ? 12.934 3.011 -0.843 1.00 97.12 176 GLY A CA 1
ATOM 1284 C C . GLY A 1 176 ? 11.571 2.615 -0.265 1.00 97.12 176 GLY A C 1
ATOM 1285 O O . GLY A 1 176 ? 11.404 2.575 0.955 1.00 97.12 176 GLY A O 1
ATOM 1286 N N . LEU A 1 177 ? 10.621 2.244 -1.130 1.00 98.56 177 LEU A N 1
ATOM 1287 C CA . LEU A 1 177 ? 9.306 1.739 -0.734 1.00 98.56 177 LEU A CA 1
ATOM 1288 C C . LEU A 1 177 ? 9.415 0.469 0.120 1.00 98.56 177 LEU A C 1
ATOM 1290 O O . LEU A 1 177 ? 8.751 0.373 1.148 1.00 98.56 177 LEU A O 1
ATOM 1294 N N . ALA A 1 178 ? 10.272 -0.480 -0.272 1.00 98.19 178 ALA A N 1
ATOM 1295 C CA . ALA A 1 178 ? 10.483 -1.724 0.467 1.00 98.19 178 ALA A CA 1
ATOM 1296 C C . ALA A 1 178 ? 11.043 -1.479 1.876 1.00 98.19 178 ALA A C 1
ATOM 1298 O O . ALA A 1 178 ? 10.612 -2.130 2.827 1.00 98.19 178 ALA A O 1
ATOM 1299 N N . ALA A 1 179 ? 11.966 -0.522 2.024 1.00 96.62 179 ALA A N 1
ATOM 1300 C CA . ALA A 1 179 ? 12.524 -0.158 3.324 1.00 96.62 179 ALA A CA 1
ATOM 1301 C C . ALA A 1 179 ? 11.469 0.447 4.270 1.00 96.62 179 ALA A C 1
ATOM 1303 O O . ALA A 1 179 ? 11.441 0.095 5.451 1.00 96.62 179 ALA A O 1
ATOM 1304 N N . ILE A 1 180 ? 10.588 1.320 3.762 1.00 97.44 180 ILE A N 1
ATOM 1305 C CA . ILE A 1 180 ? 9.503 1.899 4.569 1.00 97.44 180 ILE A CA 1
ATOM 1306 C C . ILE A 1 180 ? 8.444 0.841 4.893 1.00 97.44 180 ILE A C 1
ATOM 1308 O O . ILE A 1 180 ? 8.179 0.616 6.075 1.00 97.44 180 ILE A O 1
ATOM 1312 N N . LEU A 1 181 ? 7.887 0.159 3.883 1.00 98.56 181 LEU A N 1
ATOM 1313 C CA . LEU A 1 181 ? 6.795 -0.804 4.068 1.00 98.56 181 LEU A CA 1
ATOM 1314 C C . LEU A 1 181 ? 7.148 -1.930 5.043 1.00 98.56 181 LEU A C 1
ATOM 1316 O O . LEU A 1 181 ? 6.313 -2.273 5.870 1.00 98.56 181 LEU A O 1
ATOM 1320 N N . GLU A 1 182 ? 8.373 -2.463 5.022 1.00 98.44 182 GLU A N 1
ATOM 1321 C CA . GLU A 1 182 ? 8.760 -3.506 5.983 1.00 98.44 182 GLU A CA 1
ATOM 1322 C C . GLU A 1 182 ? 8.707 -2.994 7.432 1.00 98.44 182 GLU A C 1
ATOM 1324 O O . GLU A 1 182 ? 8.120 -3.639 8.301 1.00 98.44 182 GLU A O 1
ATOM 1329 N N . SER A 1 183 ? 9.258 -1.804 7.698 1.00 97.81 183 SER A N 1
ATOM 1330 C CA . SER A 1 183 ? 9.211 -1.206 9.041 1.00 97.81 183 SER A CA 1
ATOM 1331 C C . SER A 1 183 ? 7.790 -0.839 9.485 1.00 97.81 183 SER A C 1
ATOM 1333 O O . SER A 1 183 ? 7.440 -1.032 10.651 1.00 97.81 183 SER A O 1
ATOM 1335 N N . HIS A 1 184 ? 6.972 -0.367 8.544 1.00 98.62 184 HIS A N 1
ATOM 1336 C CA . HIS A 1 184 ? 5.589 0.043 8.746 1.00 98.62 184 HIS A CA 1
ATOM 1337 C C . HIS A 1 184 ? 4.679 -1.156 9.051 1.00 98.62 184 HIS A C 1
ATOM 1339 O O . HIS A 1 184 ? 4.062 -1.197 10.115 1.00 98.62 184 HIS A O 1
ATOM 1345 N N . PHE A 1 185 ? 4.682 -2.187 8.197 1.00 98.75 185 PHE A N 1
ATOM 1346 C CA . PHE A 1 185 ? 3.909 -3.413 8.401 1.00 98.75 185 PHE A CA 1
ATOM 1347 C C . PHE A 1 185 ? 4.273 -4.094 9.730 1.00 98.75 185 PHE A C 1
ATOM 1349 O O . PHE A 1 185 ? 3.385 -4.443 10.504 1.00 98.75 185 PHE A O 1
ATOM 1356 N N . VAL A 1 186 ? 5.565 -4.221 10.070 1.00 98.62 186 VAL A N 1
ATOM 1357 C CA . VAL A 1 186 ? 5.997 -4.800 11.362 1.00 98.62 186 VAL A CA 1
ATOM 1358 C C . VAL A 1 186 ? 5.528 -3.963 12.562 1.00 98.62 186 VAL A C 1
ATOM 1360 O O . VAL A 1 186 ? 5.213 -4.514 13.623 1.00 98.62 186 VAL A O 1
ATOM 1363 N N . TYR A 1 187 ? 5.475 -2.635 12.427 1.00 98.75 187 TYR A N 1
ATOM 1364 C CA . TYR A 1 187 ? 4.958 -1.745 13.466 1.00 98.75 187 TYR A CA 1
ATOM 1365 C C . TYR A 1 187 ? 3.439 -1.882 13.625 1.00 98.75 187 TYR A C 1
ATOM 1367 O O . TYR A 1 187 ? 2.960 -1.999 14.754 1.00 98.75 187 TYR A O 1
ATOM 1375 N N . GLU A 1 188 ? 2.691 -1.927 12.524 1.00 98.81 188 GLU A N 1
ATOM 1376 C CA . GLU A 1 188 ? 1.238 -2.079 12.528 1.00 98.81 188 GLU A CA 1
ATOM 1377 C C . GLU A 1 188 ? 0.789 -3.444 13.059 1.00 98.81 188 GLU A C 1
ATOM 1379 O O . GLU A 1 188 ? -0.007 -3.509 14.002 1.00 98.81 188 GLU A O 1
ATOM 1384 N N . GLU A 1 189 ? 1.343 -4.530 12.509 1.00 98.62 189 GLU A N 1
ATOM 1385 C CA . GLU A 1 189 ? 1.037 -5.910 12.900 1.00 98.62 189 GLU A CA 1
ATOM 1386 C C . GLU A 1 189 ? 1.195 -6.091 14.415 1.00 98.62 189 GLU A C 1
ATOM 1388 O O . GLU A 1 189 ? 0.328 -6.640 15.095 1.00 98.62 189 GLU A O 1
ATOM 1393 N N . ARG A 1 190 ? 2.273 -5.532 14.976 1.00 98.50 190 ARG A N 1
ATOM 1394 C CA . ARG A 1 190 ? 2.558 -5.550 16.415 1.00 98.50 190 ARG A CA 1
ATOM 1395 C C . ARG A 1 190 ? 1.570 -4.731 17.260 1.00 98.50 190 ARG A C 1
ATOM 1397 O O . ARG A 1 190 ? 1.518 -4.929 18.475 1.00 98.50 190 ARG A O 1
ATOM 1404 N N . ARG A 1 191 ? 0.861 -3.760 16.681 1.00 98.50 191 ARG A N 1
ATOM 1405 C CA . ARG A 1 191 ? 0.103 -2.738 17.424 1.00 98.50 191 ARG A CA 1
ATOM 1406 C C . ARG A 1 191 ? -1.410 -2.857 17.334 1.00 98.50 191 ARG A C 1
ATOM 1408 O O . ARG A 1 191 ? -2.060 -2.508 18.316 1.00 98.50 191 ARG A O 1
ATOM 1415 N N . ILE A 1 192 ? -1.969 -3.304 16.208 1.00 98.06 192 ILE A N 1
ATOM 1416 C CA . ILE A 1 192 ? -3.431 -3.290 16.003 1.00 98.06 192 ILE A CA 1
ATOM 1417 C C . ILE A 1 192 ? -4.061 -4.667 15.773 1.00 98.06 192 ILE A C 1
ATOM 1419 O O . ILE A 1 192 ? -5.281 -4.778 15.872 1.00 98.06 192 ILE A O 1
ATOM 1423 N N . VAL A 1 193 ? -3.279 -5.721 15.513 1.00 97.38 193 VAL A N 1
ATOM 1424 C CA . VAL A 1 193 ? -3.806 -7.060 15.175 1.00 97.38 193 VAL A CA 1
ATOM 1425 C C . VAL A 1 193 ? -4.742 -7.612 16.250 1.00 97.38 193 VAL A C 1
ATOM 1427 O O . VAL A 1 193 ? -5.836 -8.072 15.923 1.00 97.38 193 VAL A O 1
ATOM 1430 N N . ASP A 1 194 ? -4.374 -7.517 17.529 1.00 96.19 194 ASP A N 1
ATOM 1431 C CA . ASP A 1 194 ? -5.220 -8.002 18.628 1.00 96.19 194 ASP A CA 1
ATOM 1432 C C . ASP A 1 194 ? -6.510 -7.182 18.779 1.00 96.19 194 ASP A C 1
ATOM 1434 O O . ASP A 1 194 ? -7.584 -7.746 19.000 1.00 96.19 194 ASP A O 1
ATOM 1438 N N . ALA A 1 195 ? -6.435 -5.864 18.571 1.00 96.44 195 ALA A N 1
ATOM 1439 C CA . ALA A 1 195 ? -7.601 -4.984 18.586 1.00 96.44 195 ALA A CA 1
ATOM 1440 C C . ALA A 1 195 ? -8.549 -5.278 17.408 1.00 96.44 195 ALA A C 1
ATOM 1442 O O . ALA A 1 195 ? -9.759 -5.385 17.609 1.00 96.44 195 ALA A O 1
ATOM 1443 N N . LEU A 1 196 ? -8.013 -5.508 16.203 1.00 95.88 196 LEU A N 1
ATOM 1444 C CA . LEU A 1 196 ? -8.773 -5.952 15.029 1.00 95.88 196 LEU A CA 1
ATOM 1445 C C . LEU A 1 196 ? -9.432 -7.322 15.252 1.00 95.88 196 LEU A C 1
ATOM 1447 O O . LEU A 1 196 ? -10.596 -7.503 14.905 1.00 95.88 196 LEU A O 1
ATOM 1451 N N . ASN A 1 197 ? -8.736 -8.278 15.875 1.00 95.25 197 ASN A N 1
ATOM 1452 C CA . ASN A 1 197 ? -9.288 -9.599 16.212 1.00 95.25 197 ASN A CA 1
ATOM 1453 C C . ASN A 1 197 ? -10.422 -9.526 17.264 1.00 95.25 197 ASN A C 1
ATOM 1455 O O . ASN A 1 197 ? -11.309 -10.389 17.305 1.00 95.25 197 ASN A O 1
ATOM 1459 N N . ALA A 1 198 ? -10.415 -8.489 18.106 1.00 93.69 198 ALA A N 1
ATOM 1460 C CA . ALA A 1 198 ? -11.468 -8.205 19.079 1.00 93.69 198 ALA A CA 1
ATOM 1461 C C . ALA A 1 198 ? -12.694 -7.478 18.481 1.00 93.69 198 ALA A C 1
ATOM 1463 O O . ALA A 1 198 ? -13.745 -7.441 19.126 1.00 93.69 198 ALA A O 1
ATOM 1464 N N . LEU A 1 199 ? -12.611 -6.931 17.260 1.00 91.31 199 LEU A N 1
ATOM 1465 C CA . LEU A 1 199 ? -13.749 -6.287 16.595 1.00 91.31 199 LEU A CA 1
ATOM 1466 C C . LEU A 1 199 ? -14.817 -7.295 16.141 1.00 91.31 199 LEU A C 1
ATOM 1468 O O . LEU A 1 199 ? -14.533 -8.441 15.796 1.00 91.31 199 LEU A O 1
ATOM 1472 N N . ARG A 1 200 ? -16.069 -6.834 16.085 1.00 88.75 200 ARG A N 1
ATOM 1473 C CA . ARG A 1 200 ? -17.188 -7.499 15.400 1.00 88.75 200 ARG A CA 1
ATOM 1474 C C . ARG A 1 200 ? -17.897 -6.442 14.564 1.00 88.75 200 ARG A C 1
ATOM 1476 O O . ARG A 1 200 ? -18.423 -5.483 15.128 1.00 88.75 200 ARG A O 1
ATOM 1483 N N . VAL A 1 201 ? -17.854 -6.584 13.243 1.00 88.38 201 VAL A N 1
ATOM 1484 C CA . VAL A 1 201 ? -18.351 -5.579 12.294 1.00 88.38 201 VAL A CA 1
ATOM 1485 C C . VAL A 1 201 ? -19.137 -6.317 11.206 1.00 88.38 201 VAL A C 1
ATOM 1487 O O . VAL A 1 201 ? -18.543 -6.738 10.216 1.00 88.38 201 VAL A O 1
ATOM 1490 N N . PRO A 1 202 ? -20.467 -6.481 11.356 1.00 88.31 202 PRO A N 1
ATOM 1491 C CA . PRO A 1 202 ? -21.250 -7.384 10.505 1.00 88.31 202 PRO A CA 1
ATOM 1492 C C . PRO A 1 202 ? -21.173 -7.100 8.996 1.00 88.31 202 PRO A C 1
ATOM 1494 O O . PRO A 1 202 ? -21.348 -8.006 8.188 1.00 88.31 202 PRO A O 1
ATOM 1497 N N . SER A 1 203 ? -20.892 -5.857 8.592 1.00 88.38 203 SER A N 1
ATOM 1498 C CA . SER A 1 203 ? -20.674 -5.486 7.187 1.00 88.38 203 SER A CA 1
ATOM 1499 C C . SER A 1 203 ? -19.336 -5.978 6.618 1.00 88.38 203 SER A C 1
ATOM 1501 O O . SER A 1 203 ? -19.248 -6.213 5.414 1.00 88.38 203 SER A O 1
ATOM 1503 N N . TRP A 1 204 ? -18.314 -6.161 7.460 1.00 90.31 204 TRP A N 1
ATOM 1504 C CA . TRP A 1 204 ? -17.022 -6.747 7.086 1.00 90.31 204 TRP A CA 1
ATOM 1505 C C . TRP A 1 204 ? -17.092 -8.278 7.049 1.00 90.31 204 TRP A C 1
ATOM 1507 O O . TRP A 1 204 ? -16.497 -8.895 6.171 1.00 90.31 204 TRP A O 1
ATOM 1517 N N . ASP A 1 205 ? -17.871 -8.885 7.951 1.00 85.38 205 ASP A N 1
ATOM 1518 C CA . ASP A 1 205 ? -18.183 -10.320 7.914 1.00 85.38 205 ASP A CA 1
ATOM 1519 C C . ASP A 1 205 ? -19.010 -10.687 6.660 1.00 85.38 205 ASP A C 1
ATOM 1521 O O . ASP A 1 205 ? -18.812 -11.742 6.061 1.00 85.38 205 ASP A O 1
ATOM 1525 N N . ALA A 1 206 ? -19.907 -9.793 6.222 1.00 86.31 206 ALA A N 1
ATOM 1526 C CA . ALA A 1 206 ? -20.707 -9.957 5.005 1.00 86.31 206 ALA A CA 1
ATOM 1527 C C . ALA A 1 206 ? -19.970 -9.593 3.699 1.00 86.31 206 ALA A C 1
ATOM 1529 O O . ALA A 1 206 ? -20.402 -10.006 2.622 1.00 86.31 206 ALA A O 1
ATOM 1530 N N . SER A 1 207 ? -18.896 -8.796 3.758 1.00 86.81 207 SER A N 1
ATOM 1531 C CA . SER A 1 207 ? -18.132 -8.390 2.573 1.00 86.81 207 SER A CA 1
ATOM 1532 C C . SER A 1 207 ? -16.706 -7.957 2.917 1.00 86.81 207 SER A C 1
ATOM 1534 O O . SER A 1 207 ? -16.506 -7.051 3.723 1.00 86.81 207 SER A O 1
ATOM 1536 N N . THR A 1 208 ? -15.705 -8.558 2.264 1.00 88.75 208 THR A N 1
ATOM 1537 C CA . THR A 1 208 ? -14.286 -8.284 2.537 1.00 88.75 208 THR A CA 1
ATOM 1538 C C . THR A 1 208 ? -13.958 -6.788 2.381 1.00 88.75 208 THR A C 1
ATOM 1540 O O . THR A 1 208 ? -14.080 -6.252 1.264 1.00 88.75 208 THR A O 1
ATOM 1543 N N . PRO A 1 209 ? -13.518 -6.098 3.453 1.00 91.19 209 PRO A N 1
ATOM 1544 C CA . PRO A 1 209 ? -13.105 -4.695 3.409 1.00 91.19 209 PRO A CA 1
ATOM 1545 C C . PRO A 1 209 ? -12.005 -4.441 2.379 1.00 91.19 209 PRO A C 1
ATOM 1547 O O . PRO A 1 209 ? -11.217 -5.335 2.088 1.00 91.19 209 PRO A O 1
ATOM 1550 N N . ALA A 1 210 ? -11.920 -3.218 1.844 1.00 91.19 210 ALA A N 1
ATOM 1551 C CA . ALA A 1 210 ? -10.934 -2.860 0.815 1.00 91.19 210 ALA A CA 1
ATOM 1552 C C . ALA A 1 210 ? -9.482 -3.175 1.229 1.00 91.19 210 ALA A C 1
ATOM 1554 O O . ALA A 1 210 ? -8.707 -3.650 0.396 1.00 91.19 210 ALA A O 1
ATOM 1555 N N . PHE A 1 211 ? -9.175 -2.995 2.519 1.00 94.88 211 PHE A N 1
ATOM 1556 C CA . PHE A 1 211 ? -7.863 -3.255 3.107 1.00 94.88 211 PHE A CA 1
ATOM 1557 C C . PHE A 1 211 ? -7.487 -4.738 3.235 1.00 94.88 211 PHE A C 1
ATOM 1559 O O . PHE A 1 211 ? -6.314 -5.080 3.288 1.00 94.88 211 PHE A O 1
ATOM 1566 N N . LEU A 1 212 ? -8.465 -5.648 3.172 1.00 94.56 212 LEU A N 1
ATOM 1567 C CA . LEU A 1 212 ? -8.246 -7.095 3.296 1.00 94.56 212 LEU A CA 1
ATOM 1568 C C . LEU A 1 212 ? -8.278 -7.833 1.941 1.00 94.56 212 LEU A C 1
ATOM 1570 O O . LEU A 1 212 ? -8.396 -9.060 1.890 1.00 94.56 212 LEU A O 1
ATOM 1574 N N . ARG A 1 213 ? -8.182 -7.101 0.819 1.00 92.31 213 ARG A N 1
ATOM 1575 C CA . ARG A 1 213 ? -8.238 -7.662 -0.545 1.00 92.31 213 ARG A CA 1
ATOM 1576 C C . ARG A 1 213 ? -6.847 -7.875 -1.135 1.00 92.31 213 ARG A C 1
ATOM 1578 O O . ARG A 1 213 ? -6.120 -6.914 -1.369 1.00 92.31 213 ARG A O 1
ATOM 1585 N N . ARG A 1 214 ? -6.554 -9.128 -1.496 1.00 88.75 214 ARG A N 1
ATOM 1586 C CA . ARG A 1 214 ? -5.328 -9.591 -2.184 1.00 88.75 214 ARG A CA 1
ATOM 1587 C C . ARG A 1 214 ? -5.444 -9.591 -3.719 1.00 88.75 214 ARG A C 1
ATOM 1589 O O . ARG A 1 214 ? -4.789 -10.363 -4.406 1.00 88.75 214 ARG A O 1
ATOM 1596 N N . GLU A 1 215 ? -6.342 -8.775 -4.262 1.00 76.00 215 GLU A N 1
ATOM 1597 C CA . GLU A 1 215 ? -6.644 -8.742 -5.697 1.00 76.00 215 GLU A CA 1
ATOM 1598 C C . GLU A 1 215 ? -5.869 -7.605 -6.385 1.00 76.00 215 GLU A C 1
ATOM 1600 O O . GLU A 1 215 ? -5.965 -6.452 -5.943 1.00 76.00 215 GLU A O 1
ATOM 1605 N N . PRO A 1 216 ? -5.142 -7.859 -7.485 1.00 60.75 216 PRO A N 1
ATOM 1606 C CA . PRO A 1 216 ? -4.773 -6.807 -8.424 1.00 60.75 216 PRO A CA 1
ATOM 1607 C C . PRO A 1 216 ? -6.043 -6.134 -8.959 1.00 60.75 216 PRO A C 1
ATOM 1609 O O . PRO A 1 216 ? -7.039 -6.807 -9.229 1.00 60.75 216 PRO A O 1
ATOM 1612 N N . VAL A 1 217 ? -6.030 -4.810 -9.133 1.00 50.75 217 VAL A N 1
ATOM 1613 C CA . VAL A 1 217 ? -7.112 -4.149 -9.880 1.00 50.75 217 VAL A CA 1
ATOM 1614 C C . VAL A 1 217 ? -7.003 -4.620 -11.338 1.00 50.75 217 VAL A C 1
ATOM 1616 O O . VAL A 1 217 ? -5.917 -4.491 -11.909 1.00 50.75 217 VAL A O 1
ATOM 1619 N N . PRO A 1 218 ? -8.060 -5.190 -11.950 1.00 42.25 218 PRO A N 1
ATOM 1620 C CA . PRO A 1 218 ? -7.993 -5.598 -13.348 1.00 42.25 218 PRO A CA 1
ATOM 1621 C C . PRO A 1 218 ? -7.726 -4.368 -14.230 1.00 42.25 218 PRO A C 1
ATOM 1623 O O . PRO A 1 218 ? -8.248 -3.289 -13.933 1.00 42.25 218 PRO A O 1
ATOM 1626 N N . PRO A 1 219 ? -6.925 -4.496 -15.304 1.00 36.19 219 PRO A N 1
ATOM 1627 C CA . PRO A 1 219 ? -6.662 -3.377 -16.198 1.00 36.19 219 PRO A CA 1
ATOM 1628 C C . PRO A 1 219 ? -7.975 -2.858 -16.812 1.00 36.19 219 PRO A C 1
ATOM 1630 O O . PRO A 1 219 ? -8.905 -3.647 -17.012 1.00 36.19 219 PRO A O 1
ATOM 1633 N N . PRO A 1 220 ? -8.071 -1.551 -17.125 1.00 33.75 220 PRO A N 1
ATOM 1634 C CA . PRO A 1 220 ? -9.223 -1.011 -17.839 1.00 33.75 220 PRO A CA 1
ATOM 1635 C C . PRO A 1 220 ? -9.394 -1.715 -19.195 1.00 33.75 220 PRO A C 1
ATOM 1637 O O . PRO A 1 220 ? -8.405 -2.048 -19.853 1.00 33.75 220 PRO A O 1
ATOM 1640 N N . ALA A 1 221 ? -10.655 -1.954 -19.562 1.00 35.94 221 ALA A N 1
ATOM 1641 C CA . ALA A 1 221 ? -11.068 -2.674 -20.770 1.00 35.94 221 ALA A CA 1
ATOM 1642 C C . ALA A 1 221 ? -10.976 -1.825 -22.051 1.00 35.94 221 ALA A C 1
ATOM 1644 O O . ALA A 1 221 ? -11.183 -0.593 -21.953 1.00 35.94 221 ALA A O 1
#

Foldseek 3Di:
DDDDDDDDDDDDDPDPPPVLPLPLVLVLLVVLLVLLLVLLVVLLVLLVVVLVVLVCDPDDDPCPPDDDDDDDDDDDDPPPPDDDQADDPSLVVSLLSLLLSLVLLLLQLVLCLVPVVVVCCVVPVVCVVVSVVLVVLSVVLNVLSVVLNVLSVVQRPRPPDDNSVSSVVNSVSSVVNSVSSVVSSVSCSVRCSVVSSVDDDVVCSVPPTSNSDSDRDDDDD

pLDDT: mean 78.98, std 23.83, range [33.75, 98.81]

Secondary structure (DSSP, 8-state):
------------------------HHHHHHHHHHHHHHHHHHHHHHHHHHHHHHT-PPPP------S---S------TT-----S---HHHHHHHHHHHHHHHHHHHHHHHIIIIIHHHHHHH-GGGHHHHHHHHHHHHHHHHHHHHHHHHHHHTT-SSS--HHHHHHHHHHHHHHHHHHHHHHHHHHHHHHHHHHHH---HHHHHS--GGG--PPPPPP-

InterPro domains:
  IPR012312 Hemerythrin-like [PF01814] (82-194)

=== Feature glossary ===
The record interleaves many kinds of information about one protein. Here is each kind framed as the question it answers.

Q: What does the local fold look like, residue by residue?
A: The Foldseek 3Di string encodes local tertiary geometry as a 20-letter alphabet — one character per residue — derived from the relative positions of nearby Cα atoms. Unlike the amino-acid sequence, 3Di is a direct function of the 3D structure, so two proteins with the same fold have similar 3Di strings even at low sequence identity.

Q: Which residues are in helices, strands, or loops?
A: The SS8 string is DSSP's per-residue secondary-structure call. α-helix (H) means an i→i+4 H-bond ladder; β-strand (E) means the residue participates in a β-sheet; 3₁₀ (G) and π (I) are tighter and wider helices; T/S are turns/bends; '-' is loop.

Q: How big and how compact is the whole molecule?
A: Radius of gyration (Rg) is the root-mean-square distance of Cα atoms from their centroid — a single number for overall size and compactness. A globular domain of N residues has Rg ≈ 2.2·N^0.38 Å; an extended or disordered chain has a much larger Rg. The Cα contact count is the number of residue pairs whose Cα atoms are within 8 Å and are more than four positions apart in sequence — a standard proxy for tertiary packing density. The bounding box is the smallest axis-aligned box enclosing all Cα atoms.

Q: Where is each backbone atom in 3D?
A: Structure coordinates are given as an mmCIF _atom_site loop: one row per atom with element, residue name, chain id, sequence number, and x/y/z position in Å. Only the four main-chain atoms per residue are included here; side chains are omitted to keep the record compact.

Q: What is the amino-acid chain?
A: Primary structure: the covalent order of the twenty standard amino acids along the backbone. Two proteins with the same sequence will (almost always) fold to the same structure; two with 30% identity often share a fold but not the details.

Q: What if only a Cα trace is available?
A: Three-state secondary structure (P-SEA) collapses the eight DSSP classes into helix (a), strand (b), and coil (c). P-SEA assigns these from Cα geometry alone — distances and angles — without requiring backbone oxygens, so it works on any Cα trace.

Q: What family and function is it annotated with?
A: Database cross-references. InterPro integrates a dozen domain/family signature databases into unified entries with residue-range hits. GO terms attach function/process/location labels with evidence codes. CATH codes position the fold in a four-level structural taxonomy. Organism is the NCBI-taxonomy species name.

Q: How confident is the AlphaFold model at each residue?
A: pLDDT is the predicted lDDT-Cα score: AlphaFold's confidence that the local environment of each residue (all inter-atomic distances within 15 Å) is correctly placed. It is a per-residue number between 0 and 100, with higher meaning more reliable.

Q: How mobile is each atom in the crystal?
A: B-factor (Debye–Waller factor) reflects atomic displacement in the crystal lattice. It is an experimental observable (units Å²), not a prediction; low values mean the atom is pinned down, high values mean it moves or is heterogeneous across the crystal.

Q: Which residues are buried vs exposed?
A: SASA measures how much of the protein is reachable by solvent. It is computed by rolling a water-sized probe over the atomic surface and summing the exposed area (Å²). Per-residue SASA distinguishes core (buried, low SASA) from surface (exposed, high SASA) residues; total SASA is a whole-molecule size measure.

Q: What do the diagnostic plots show?
A: Plot images: a contact map (which residues are close in 3D, as an N×N binary image), a Ramachandran scatter (backbone torsion angles, revealing secondary-structure composition at a glance), and — for AlphaFold structures — a PAE heatmap (pairwise prediction confidence).

Q: What known structures does this most resemble?
A: The Foldseek neighbor list gives the closest experimentally determined structures in the PDB, ranked by structural alignment. TM-score near 1 means near-identical fold; near 0.3 means only rough topology match. This is how one finds what a novel AlphaFold prediction most resembles in the solved-structure universe.

Q: Are the domains correctly placed relative to each other?
A: Predicted aligned error is AlphaFold's pairwise confidence. Unlike pLDDT (per-residue), PAE is per-residue-pair and captures whether two parts of the structure are correctly placed relative to each other. Units are ångströms of expected positional error.

Q: What do the rendered images show?
A: Structure images are PyMOL renders from six orthogonal camera directions. Cartoon representation draws helices as coils and strands as arrows; sticks shows the backbone as bonds; surface shows the solvent-excluded envelope. Rainbow coloring maps sequence position to hue (blue→red, N→C); chain coloring assigns a distinct color per polypeptide.

Q: What are the backbone torsion angles?
A: φ (phi) and ψ (psi) are the two rotatable backbone dihedrals per residue: φ is the C(i-1)–N–Cα–C torsion, ψ is the N–Cα–C–N(i+1) torsion, both in degrees on (−180°, 180°]. α-helical residues cluster near (−60°, −45°); β-strand residues near (−120°, +130°). A Ramachandran plot is simply a scatter of (φ, ψ) for every residue.